Protein AF-A0A9Q1BWZ4-F1 (afdb_monomer)

Mean predicted aligned error: 12.51 Å

Organism: Holothuria leucospilota (NCBI:txid206669)

pLDDT: mean 86.61, std 10.0, range [48.34, 96.94]

Solvent-accessible surface area (backbone atoms only — not comparable to full-atom values): 12458 Å² total; per-residue (Å²): 116,73,90,73,67,84,95,66,81,68,81,57,83,41,65,86,49,69,57,57,67,70,56,60,67,40,49,61,56,50,50,30,53,49,50,22,72,64,24,94,46,56,71,43,28,63,73,58,39,59,67,56,46,52,25,39,46,78,19,66,44,91,70,81,79,61,71,53,75,85,76,87,70,77,87,75,72,73,87,72,84,87,71,78,70,47,75,46,63,51,78,51,53,78,86,54,84,66,60,58,67,62,53,51,57,50,46,38,49,69,78,30,39,92,87,40,87,61,30,88,62,48,31,83,90,23,42,44,78,52,66,37,70,68,79,54,67,68,55,53,53,52,55,51,53,52,48,54,57,48,50,50,53,50,51,54,48,65,73,63,54,73,44,46,83,70,95,55,88,72,85,43,96,51,81,54,41,74,62,64,80,88,78,82,89,83,84,88,88,79,84,84,85,81,130

InterPro domains:
  IPR058912 Helix-turn-helix domain, animal [PF26215] (11-64)

Sequence (195 aa):
MPYMKQNNTSLYVHRESNHPPSIIKNIPKAVNRRLSTISSNDAVFDAAAPPYQEALTKSGYQHQLRYEPPSRNNNNEKRKRKRNITWFNPPYSANVATNVGKKFLNLLEKCFPPGHQLRKILNRNTVKISYSCMPNVHQIITSHNKSILRAEKTADRARNTRSCNCRKDNPCPLEGNCLASGIIYQALVTRQDTL

Structure (mmCIF, N/CA/C/O backbone):
data_AF-A0A9Q1BWZ4-F1
#
_entry.id   AF-A0A9Q1BWZ4-F1
#
loop_
_atom_site.group_PDB
_atom_site.id
_atom_site.type_symbol
_atom_site.label_atom_id
_atom_site.label_alt_id
_atom_site.label_comp_id
_atom_site.label_asym_id
_atom_site.label_entity_id
_atom_site.label_seq_id
_atom_site.pdbx_PDB_ins_code
_atom_site.Cartn_x
_atom_site.Cartn_y
_atom_site.Cartn_z
_atom_site.occupancy
_atom_site.B_iso_or_equiv
_atom_site.auth_seq_id
_atom_site.auth_comp_id
_atom_site.auth_asym_id
_atom_site.auth_atom_id
_atom_site.pdbx_PDB_model_num
ATOM 1 N N . MET A 1 1 ? -6.413 3.546 -26.277 1.00 66.38 1 MET A N 1
ATOM 2 C CA . MET A 1 1 ? -5.580 2.526 -25.606 1.00 66.38 1 MET A CA 1
ATOM 3 C C . MET A 1 1 ? -4.861 3.161 -24.426 1.00 66.38 1 MET A C 1
ATOM 5 O O . MET A 1 1 ? -4.374 4.278 -24.583 1.00 66.38 1 MET A O 1
ATOM 9 N N . PRO A 1 2 ? -4.790 2.490 -23.267 1.00 76.25 2 PRO A N 1
ATOM 10 C CA . PRO A 1 2 ? -3.901 2.861 -22.169 1.00 76.25 2 PRO A CA 1
ATOM 11 C C . PRO A 1 2 ? -2.465 3.072 -22.663 1.00 76.25 2 PRO A C 1
ATOM 13 O O . PRO A 1 2 ? -1.912 2.211 -23.343 1.00 76.25 2 PRO A O 1
ATOM 16 N N . TYR A 1 3 ? -1.860 4.217 -22.349 1.00 82.31 3 TYR A N 1
ATOM 17 C CA . TYR A 1 3 ? -0.502 4.527 -22.798 1.00 82.31 3 TYR A CA 1
ATOM 18 C C . TYR A 1 3 ? 0.551 3.742 -21.998 1.00 82.31 3 TYR A C 1
ATOM 20 O O . TYR A 1 3 ? 0.580 3.806 -20.766 1.00 82.31 3 TYR A O 1
ATOM 28 N N . MET A 1 4 ? 1.460 3.057 -22.697 1.00 81.25 4 MET A N 1
ATOM 29 C CA . MET A 1 4 ? 2.658 2.432 -22.129 1.00 81.25 4 MET A CA 1
ATO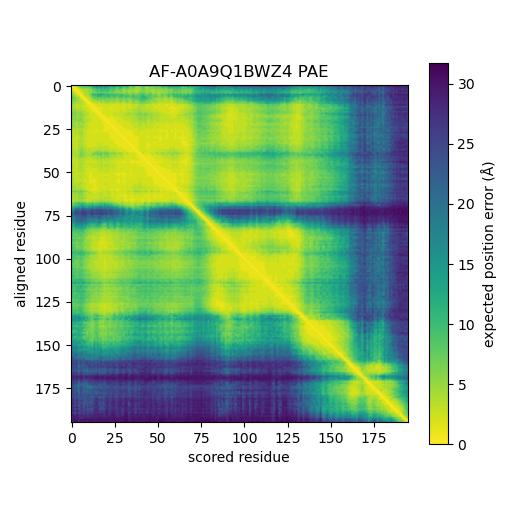M 30 C C . MET A 1 4 ? 3.907 3.024 -22.781 1.00 81.25 4 MET A C 1
ATOM 32 O O . MET A 1 4 ? 3.984 3.145 -24.000 1.00 81.25 4 MET A O 1
ATOM 36 N N . LYS A 1 5 ? 4.905 3.386 -21.964 1.00 83.88 5 LYS A N 1
ATOM 37 C CA . LYS A 1 5 ? 6.209 3.822 -22.478 1.00 83.88 5 LYS A CA 1
ATOM 38 C C . LYS A 1 5 ? 6.880 2.668 -23.225 1.00 83.88 5 LYS A C 1
ATOM 40 O O . LYS A 1 5 ? 6.886 1.541 -22.729 1.00 83.88 5 LYS A O 1
ATOM 45 N N . GLN A 1 6 ? 7.483 2.979 -24.369 1.00 80.00 6 GLN A N 1
ATOM 46 C CA . GLN A 1 6 ? 8.283 2.026 -25.137 1.00 80.00 6 GLN A CA 1
ATOM 47 C C . GLN A 1 6 ? 9.412 1.451 -24.257 1.00 80.00 6 GLN A C 1
ATOM 49 O O . GLN A 1 6 ? 9.974 2.165 -23.423 1.00 80.00 6 GLN A O 1
ATOM 54 N N . ASN A 1 7 ? 9.696 0.154 -24.407 1.00 82.50 7 ASN A N 1
ATOM 55 C CA . ASN A 1 7 ? 10.683 -0.628 -23.639 1.00 82.50 7 ASN A CA 1
ATOM 56 C C . ASN A 1 7 ? 10.433 -0.762 -22.124 1.00 82.50 7 ASN A C 1
ATOM 58 O O . ASN A 1 7 ? 11.316 -1.212 -21.394 1.00 82.50 7 ASN A O 1
ATOM 62 N N . ASN A 1 8 ? 9.247 -0.406 -21.620 1.00 82.62 8 ASN A N 1
ATOM 63 C CA . ASN A 1 8 ? 8.946 -0.569 -20.200 1.00 82.62 8 ASN A CA 1
ATOM 64 C C . ASN A 1 8 ? 8.300 -1.932 -19.902 1.00 82.62 8 ASN A C 1
ATOM 66 O O . ASN A 1 8 ? 7.200 -2.218 -20.373 1.00 82.62 8 ASN A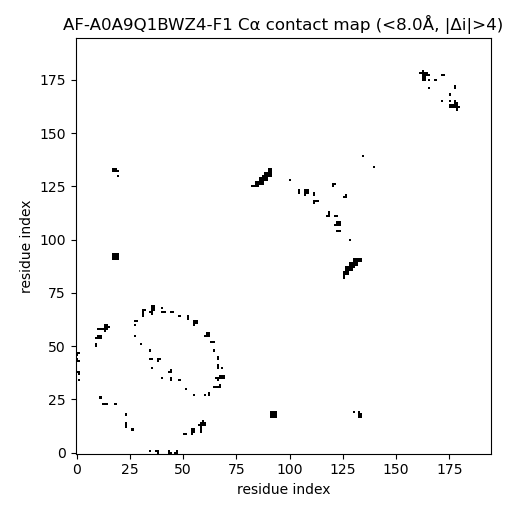 O 1
ATOM 70 N N . THR A 1 9 ? 8.948 -2.741 -19.060 1.00 83.31 9 THR A N 1
ATOM 71 C CA . THR A 1 9 ? 8.394 -4.017 -18.578 1.00 83.31 9 THR A CA 1
ATOM 72 C C . THR A 1 9 ? 7.642 -3.790 -17.269 1.00 83.31 9 THR A C 1
ATOM 74 O O . THR A 1 9 ? 8.213 -3.311 -16.290 1.00 83.31 9 THR A O 1
ATOM 77 N N . SER A 1 10 ? 6.351 -4.130 -17.235 1.00 85.19 10 SER A N 1
ATOM 78 C CA . SER A 1 10 ? 5.549 -4.017 -16.011 1.00 85.19 10 SER A CA 1
ATOM 79 C C . SER A 1 10 ? 5.990 -5.060 -14.981 1.00 85.19 10 SER A C 1
ATOM 81 O O . SER A 1 10 ? 6.055 -6.247 -15.285 1.00 85.19 10 SER A O 1
ATOM 83 N N . LEU A 1 11 ? 6.263 -4.617 -13.752 1.00 87.88 11 LEU A N 1
ATOM 84 C CA . LEU A 1 11 ? 6.657 -5.464 -12.625 1.00 87.88 11 LEU A CA 1
ATOM 85 C C . LEU A 1 11 ? 5.711 -5.224 -11.449 1.00 87.88 11 LEU A C 1
ATOM 87 O O . LEU A 1 11 ? 5.470 -4.078 -11.061 1.00 87.88 11 LEU A O 1
ATOM 91 N N . TYR A 1 12 ? 5.205 -6.307 -10.864 1.00 91.94 12 TYR A N 1
ATOM 92 C CA . TYR A 1 12 ? 4.400 -6.268 -9.647 1.00 91.94 12 TYR A CA 1
ATOM 93 C C . TYR A 1 12 ? 5.122 -6.964 -8.497 1.00 91.94 12 TYR A C 1
ATOM 95 O O . TYR A 1 12 ? 5.960 -7.844 -8.697 1.00 91.94 12 TYR A O 1
ATOM 103 N N . VAL A 1 13 ? 4.778 -6.566 -7.271 1.00 90.56 13 VAL A N 1
ATOM 104 C CA . VAL A 1 13 ? 5.256 -7.237 -6.057 1.00 90.56 13 VAL A CA 1
ATOM 105 C C . VAL A 1 13 ? 4.834 -8.704 -6.121 1.00 90.56 13 VAL A C 1
ATOM 107 O O . VAL A 1 13 ? 3.660 -8.985 -6.336 1.00 90.56 13 VAL A O 1
ATOM 110 N N . HIS A 1 14 ? 5.779 -9.631 -5.955 1.00 92.75 14 HIS A N 1
ATOM 111 C CA . HIS A 1 14 ? 5.486 -11.064 -5.996 1.00 92.75 14 HIS A CA 1
ATOM 112 C C . HIS A 1 14 ? 4.578 -11.465 -4.826 1.00 92.75 14 HIS A C 1
ATOM 114 O O . HIS A 1 14 ? 4.730 -10.932 -3.721 1.00 92.75 14 HIS A O 1
ATOM 120 N N . ARG A 1 15 ? 3.681 -12.436 -5.030 1.00 92.62 15 ARG A N 1
ATOM 121 C CA . ARG A 1 15 ? 2.744 -12.919 -3.998 1.00 92.62 15 ARG A CA 1
ATOM 122 C C . ARG A 1 15 ? 3.432 -13.407 -2.718 1.00 92.62 15 ARG A C 1
ATOM 124 O O . ARG A 1 15 ? 2.848 -13.308 -1.645 1.00 92.62 15 ARG A O 1
ATOM 131 N N . GLU A 1 16 ? 4.649 -13.918 -2.835 1.00 90.44 16 GLU A N 1
ATOM 132 C CA . GLU A 1 16 ? 5.450 -14.447 -1.718 1.00 90.44 16 GLU A CA 1
ATOM 133 C C . GLU A 1 16 ? 6.387 -13.402 -1.094 1.00 90.44 16 GLU A C 1
ATOM 135 O O . GLU A 1 16 ? 7.170 -13.706 -0.200 1.00 90.44 16 GLU A O 1
ATOM 140 N N . SER A 1 17 ? 6.324 -12.150 -1.555 1.00 89.00 17 SER A N 1
ATOM 141 C CA . SER A 1 17 ? 7.137 -11.077 -0.986 1.00 89.00 17 SER A CA 1
ATOM 142 C C . SER A 1 17 ? 6.752 -10.804 0.467 1.00 89.00 17 SER A C 1
ATOM 144 O O . SER A 1 17 ? 5.597 -10.957 0.864 1.00 89.00 17 SER A O 1
ATOM 146 N N . ASN A 1 18 ? 7.696 -10.259 1.234 1.00 89.00 18 ASN A N 1
ATOM 147 C CA . ASN A 1 18 ? 7.470 -9.813 2.607 1.00 89.00 18 ASN A CA 1
ATOM 148 C C . ASN A 1 18 ? 6.625 -8.519 2.665 1.00 89.00 18 ASN A C 1
ATOM 150 O O . ASN A 1 18 ? 7.130 -7.437 2.958 1.00 89.00 18 ASN A O 1
ATOM 154 N N . HIS A 1 19 ? 5.345 -8.615 2.305 1.00 89.62 19 HIS A N 1
ATOM 155 C CA . HIS A 1 19 ? 4.391 -7.508 2.268 1.00 89.62 19 HIS A CA 1
ATOM 156 C C . HIS A 1 19 ? 3.098 -7.865 3.009 1.00 89.62 19 HIS A C 1
ATOM 158 O O . HIS A 1 19 ? 2.721 -9.037 3.070 1.00 89.62 19 HIS A O 1
ATOM 164 N N . PRO A 1 20 ? 2.361 -6.868 3.535 1.00 90.19 20 PRO A N 1
ATOM 165 C CA . PRO A 1 20 ? 1.099 -7.117 4.214 1.00 90.19 20 PRO A CA 1
ATOM 166 C C . PRO A 1 20 ? 0.109 -7.885 3.321 1.00 90.19 20 PRO A C 1
ATOM 168 O O . PRO A 1 20 ? -0.075 -7.512 2.155 1.00 90.19 20 PRO A O 1
ATOM 171 N N . PRO A 1 21 ? -0.629 -8.882 3.853 1.00 89.88 21 PRO A N 1
ATOM 172 C CA . PRO A 1 21 ? -1.570 -9.674 3.060 1.00 89.88 21 PRO A CA 1
ATOM 173 C C . PRO A 1 21 ? -2.659 -8.839 2.380 1.00 89.88 21 PRO A C 1
ATOM 175 O O . PRO A 1 21 ? -3.159 -9.216 1.322 1.00 89.88 21 PRO A O 1
ATOM 178 N N . SER A 1 22 ? -3.037 -7.701 2.971 1.00 90.06 22 SER A N 1
ATOM 179 C CA . SER A 1 22 ? -3.991 -6.762 2.375 1.00 90.06 22 SER A CA 1
ATOM 180 C C . SER A 1 22 ? -3.474 -6.167 1.065 1.00 90.06 22 SER A C 1
ATOM 182 O O . SER A 1 22 ? -4.244 -6.044 0.119 1.00 90.06 22 SER A O 1
ATOM 184 N N . ILE A 1 23 ? -2.182 -5.841 0.982 1.00 91.06 23 ILE A N 1
ATOM 185 C CA . ILE A 1 23 ? -1.550 -5.319 -0.232 1.00 91.06 23 ILE A CA 1
ATOM 186 C C . ILE A 1 23 ? -1.473 -6.422 -1.282 1.00 91.06 23 ILE A C 1
ATOM 188 O O . ILE A 1 23 ? -1.991 -6.244 -2.382 1.00 91.06 23 ILE A O 1
ATOM 192 N N . ILE A 1 24 ? -0.933 -7.590 -0.913 1.00 93.31 24 ILE A N 1
ATOM 193 C CA . ILE A 1 24 ? -0.778 -8.734 -1.823 1.00 93.31 24 ILE A CA 1
ATOM 194 C C . ILE A 1 24 ? -2.122 -9.119 -2.455 1.00 93.31 24 ILE A C 1
ATOM 196 O O . ILE A 1 24 ? -2.207 -9.278 -3.668 1.00 93.31 24 ILE A O 1
ATOM 200 N N . LYS A 1 25 ? -3.196 -9.204 -1.660 1.00 94.06 25 LYS A N 1
ATOM 201 C CA . LYS A 1 25 ? -4.543 -9.544 -2.155 1.00 94.06 25 LYS A CA 1
ATOM 202 C C . LYS A 1 25 ? -5.162 -8.463 -3.042 1.00 94.06 25 LYS A C 1
ATOM 204 O O . LYS A 1 25 ? -5.996 -8.779 -3.890 1.00 94.06 25 LYS A O 1
ATOM 209 N N . ASN A 1 26 ? -4.808 -7.198 -2.825 1.00 94.81 26 ASN A N 1
ATOM 210 C CA . ASN A 1 26 ? -5.413 -6.072 -3.531 1.00 94.81 26 ASN A CA 1
ATOM 211 C C . ASN A 1 26 ? -4.700 -5.715 -4.833 1.00 94.81 26 ASN A C 1
ATOM 213 O O . ASN A 1 26 ? -5.342 -5.103 -5.681 1.00 94.81 26 ASN A O 1
ATOM 217 N N . ILE A 1 27 ? -3.430 -6.091 -5.018 1.00 95.38 27 ILE A N 1
ATOM 218 C CA . ILE A 1 27 ? -2.665 -5.765 -6.232 1.00 95.38 27 ILE A CA 1
ATOM 219 C C . ILE A 1 27 ? -3.414 -6.177 -7.511 1.00 95.38 27 ILE A C 1
ATOM 221 O O . ILE A 1 27 ? -3.684 -5.287 -8.319 1.00 95.38 27 ILE A O 1
ATOM 225 N N . PRO A 1 28 ? -3.852 -7.440 -7.695 1.00 96.69 28 PRO A N 1
ATOM 226 C CA . PRO A 1 28 ? -4.498 -7.830 -8.947 1.00 96.69 28 PRO A CA 1
ATOM 227 C C . PRO A 1 28 ? -5.821 -7.094 -9.186 1.00 96.69 28 PRO A C 1
ATOM 229 O O . PRO A 1 28 ? -6.071 -6.596 -10.279 1.00 96.69 28 PRO A O 1
ATOM 232 N N . LYS A 1 29 ? -6.623 -6.923 -8.127 1.00 95.75 29 LYS A N 1
ATOM 233 C CA . LYS A 1 29 ? -7.899 -6.190 -8.181 1.00 95.75 29 LYS A CA 1
ATOM 234 C C . LYS A 1 29 ? -7.699 -4.718 -8.531 1.00 95.75 29 LYS A C 1
ATOM 236 O O . LYS A 1 29 ? -8.465 -4.140 -9.295 1.00 95.75 29 LYS A O 1
ATOM 241 N N . ALA A 1 30 ? -6.672 -4.094 -7.957 1.00 94.94 30 ALA A N 1
ATOM 242 C CA . ALA A 1 30 ? -6.338 -2.704 -8.223 1.00 94.94 30 ALA A CA 1
ATOM 243 C C . ALA A 1 30 ? -5.873 -2.514 -9.670 1.00 94.94 30 ALA A C 1
ATOM 245 O O . ALA A 1 30 ? -6.253 -1.523 -10.290 1.00 94.94 30 ALA A O 1
ATOM 246 N N . VAL A 1 31 ? -5.102 -3.464 -10.210 1.00 94.88 31 VAL A N 1
ATOM 247 C CA . VAL A 1 31 ? -4.703 -3.476 -11.623 1.00 94.88 31 VAL A CA 1
ATOM 248 C C . VAL A 1 31 ? -5.925 -3.619 -12.524 1.00 94.88 31 VAL A C 1
ATOM 250 O O . VAL A 1 31 ? -6.082 -2.789 -13.415 1.00 94.88 31 VAL A O 1
ATOM 253 N N . ASN A 1 32 ? -6.818 -4.577 -12.250 1.00 95.75 32 ASN A N 1
ATOM 254 C CA . ASN A 1 32 ? -8.039 -4.782 -13.033 1.00 95.75 32 ASN A CA 1
ATOM 255 C C . ASN A 1 32 ? -8.926 -3.535 -13.072 1.00 95.75 32 ASN A C 1
ATOM 257 O O . ASN A 1 32 ? -9.269 -3.032 -14.142 1.00 95.75 32 ASN A O 1
ATOM 261 N N . ARG A 1 33 ? -9.223 -2.979 -11.891 1.00 94.12 33 ARG A N 1
ATOM 262 C CA . ARG A 1 33 ? -10.026 -1.761 -11.761 1.00 94.12 33 ARG A CA 1
ATOM 263 C C . ARG A 1 33 ? -9.370 -0.586 -12.470 1.00 94.12 33 ARG A C 1
ATOM 265 O O . ARG A 1 33 ? -10.053 0.164 -13.160 1.00 94.12 33 ARG A O 1
ATOM 272 N N . ARG A 1 34 ? -8.053 -0.412 -12.312 1.00 93.81 34 ARG A N 1
ATOM 273 C CA . ARG A 1 34 ? -7.312 0.657 -12.992 1.00 93.81 34 ARG A CA 1
ATOM 274 C C . ARG A 1 34 ? -7.434 0.505 -14.501 1.00 93.81 34 ARG A C 1
ATOM 276 O O . ARG A 1 34 ? -7.794 1.479 -15.144 1.00 93.81 34 ARG A O 1
ATOM 283 N N . LEU A 1 35 ? -7.149 -0.685 -15.032 1.00 93.56 35 LEU A N 1
ATOM 284 C CA . LEU A 1 35 ? -7.172 -0.962 -16.467 1.00 93.56 35 LEU A CA 1
ATOM 285 C C . LEU A 1 35 ? -8.574 -0.771 -17.055 1.00 93.56 35 LEU A C 1
ATOM 287 O O . LEU A 1 35 ? -8.707 -0.150 -18.103 1.00 93.56 35 LEU A O 1
ATOM 291 N N . SER A 1 36 ? -9.611 -1.205 -16.341 1.00 93.81 36 SER A N 1
ATOM 292 C CA . SER A 1 36 ? -11.006 -0.974 -16.730 1.00 93.81 36 SER A CA 1
ATOM 293 C C . SER A 1 36 ? -11.366 0.513 -16.720 1.00 93.81 36 SER A C 1
ATOM 295 O O . SER A 1 36 ? -11.969 1.001 -17.663 1.00 93.81 36 SER A O 1
ATOM 297 N N . THR A 1 37 ? -10.921 1.266 -15.706 1.00 91.44 37 THR A N 1
ATOM 298 C CA . THR A 1 37 ? -11.213 2.710 -15.578 1.00 91.44 37 THR A CA 1
ATOM 299 C C . THR A 1 37 ? -10.609 3.538 -16.715 1.00 91.44 37 THR A C 1
ATOM 301 O O . THR A 1 37 ? -11.200 4.522 -17.145 1.00 91.44 37 THR A O 1
ATOM 304 N N . ILE A 1 38 ? -9.415 3.168 -17.184 1.00 91.44 38 ILE A N 1
ATOM 305 C CA . ILE A 1 38 ? -8.705 3.889 -18.254 1.00 91.44 38 ILE A CA 1
ATOM 306 C C . ILE A 1 38 ? -9.046 3.373 -19.659 1.00 91.44 38 ILE A C 1
ATOM 308 O O . ILE A 1 38 ? -8.604 3.962 -20.645 1.00 91.44 38 ILE A O 1
ATOM 312 N N . SER A 1 39 ? -9.788 2.269 -19.756 1.00 92.00 39 SER A N 1
ATOM 313 C CA . SER A 1 39 ? -10.230 1.698 -21.027 1.00 92.00 39 SER A CA 1
ATOM 314 C C . SER A 1 39 ? -11.640 2.179 -21.336 1.00 92.00 39 SER A C 1
ATOM 316 O O . SER A 1 39 ? -12.551 2.035 -20.524 1.00 92.00 39 SER A O 1
ATOM 318 N N . SER A 1 40 ? -11.833 2.752 -22.522 1.00 88.38 40 SER A N 1
ATOM 319 C CA . SER A 1 40 ? -13.133 3.304 -22.916 1.00 88.38 40 SER A CA 1
ATOM 320 C C . SER A 1 40 ? -14.203 2.230 -23.140 1.00 88.38 40 SER A C 1
ATOM 322 O O . SER A 1 40 ? -15.384 2.514 -22.980 1.00 88.38 40 SER A O 1
ATOM 324 N N . ASN A 1 41 ? -13.797 1.019 -23.526 1.00 92.75 41 ASN A N 1
ATOM 325 C CA . ASN A 1 41 ? -14.658 -0.137 -23.771 1.00 92.75 41 ASN A CA 1
ATOM 326 C C . ASN A 1 41 ? -13.874 -1.445 -23.543 1.00 92.75 41 ASN A C 1
ATOM 328 O O . ASN A 1 41 ? -12.679 -1.415 -23.224 1.00 92.75 41 ASN A O 1
ATOM 332 N N . ASP A 1 42 ? -14.560 -2.572 -23.715 1.00 94.25 42 ASP A N 1
ATOM 333 C CA . ASP A 1 42 ? -14.023 -3.930 -23.612 1.00 94.25 42 ASP A CA 1
ATOM 334 C C . ASP A 1 42 ? -12.924 -4.217 -24.647 1.00 94.25 42 ASP A C 1
ATOM 336 O O . ASP A 1 42 ? -11.846 -4.659 -24.273 1.00 94.25 42 ASP A O 1
ATOM 340 N N . ALA A 1 43 ? -13.114 -3.854 -25.916 1.00 94.81 43 ALA A N 1
ATOM 341 C CA . ALA A 1 43 ? -12.126 -4.093 -26.970 1.00 94.81 43 ALA A CA 1
ATOM 342 C C . ALA A 1 43 ? -10.776 -3.403 -26.686 1.00 94.81 43 ALA A C 1
ATOM 344 O O . ALA A 1 43 ? -9.703 -3.974 -26.890 1.00 94.81 43 ALA A O 1
ATOM 345 N N . VAL A 1 44 ? -10.814 -2.166 -26.177 1.00 94.19 44 VAL A N 1
ATOM 346 C CA . VAL A 1 44 ? -9.618 -1.416 -25.759 1.00 94.19 44 VAL A CA 1
ATOM 347 C C . VAL A 1 44 ? -8.973 -2.043 -24.522 1.00 94.19 44 VAL A C 1
ATOM 349 O O . VAL A 1 44 ? -7.748 -2.010 -24.395 1.00 94.19 44 VAL A O 1
ATOM 352 N N . PHE A 1 45 ? -9.776 -2.603 -23.616 1.00 95.31 45 PHE A N 1
ATOM 353 C CA . PHE A 1 45 ? -9.277 -3.330 -22.454 1.00 95.31 45 PHE A CA 1
ATOM 354 C C . PHE A 1 45 ? -8.568 -4.617 -22.876 1.00 95.31 45 PHE A C 1
ATOM 356 O O . PHE A 1 45 ? -7.424 -4.827 -22.480 1.00 95.31 45 PHE A O 1
ATOM 363 N N . ASP A 1 46 ? -9.203 -5.433 -23.714 1.00 95.19 46 ASP A N 1
ATOM 364 C CA . ASP A 1 46 ? -8.689 -6.731 -24.155 1.00 95.19 46 ASP A CA 1
ATOM 365 C C . ASP A 1 46 ? -7.401 -6.587 -24.965 1.00 95.19 46 ASP A C 1
ATOM 367 O O . ASP A 1 46 ? -6.474 -7.376 -24.801 1.00 95.19 46 ASP A O 1
ATOM 371 N N . ALA A 1 47 ? -7.279 -5.527 -25.767 1.00 94.06 47 ALA A N 1
ATOM 372 C CA . ALA A 1 47 ? -6.035 -5.215 -26.465 1.00 94.06 47 ALA A CA 1
ATOM 373 C C . ALA A 1 47 ? -4.896 -4.794 -25.514 1.00 94.06 47 ALA A C 1
ATOM 375 O O . ALA A 1 47 ? -3.723 -5.033 -25.800 1.00 94.06 47 ALA A O 1
ATOM 376 N N . ALA A 1 48 ? -5.219 -4.161 -24.383 1.00 92.62 48 ALA A N 1
ATOM 377 C CA . ALA A 1 48 ? -4.237 -3.661 -23.421 1.00 92.62 48 ALA A CA 1
ATOM 378 C C . ALA A 1 48 ? -3.930 -4.640 -22.276 1.00 92.62 48 ALA A C 1
ATOM 380 O O . ALA A 1 48 ? -2.906 -4.497 -21.610 1.00 92.62 48 ALA A O 1
ATOM 381 N N . ALA A 1 49 ? -4.798 -5.619 -22.020 1.00 93.94 49 ALA A N 1
ATOM 382 C CA . ALA A 1 49 ? -4.694 -6.573 -20.919 1.00 93.94 49 ALA A CA 1
ATOM 383 C C . ALA A 1 49 ? -3.480 -7.523 -20.969 1.00 93.94 49 ALA A C 1
ATOM 385 O O . ALA A 1 49 ? -2.897 -7.739 -19.899 1.00 93.94 49 ALA A O 1
ATOM 386 N N . PRO A 1 50 ? -3.044 -8.066 -22.128 1.00 94.44 50 PRO A N 1
ATOM 387 C CA . PRO A 1 50 ? -1.997 -9.085 -22.196 1.00 94.44 50 PRO A CA 1
ATOM 388 C C . PRO A 1 50 ? -0.706 -8.755 -21.427 1.00 94.44 50 PRO A C 1
ATOM 390 O O . PRO A 1 50 ? -0.318 -9.566 -20.582 1.00 94.44 50 PRO A O 1
ATOM 393 N N . PRO A 1 51 ? -0.067 -7.574 -21.591 1.00 93.88 51 PRO A N 1
ATOM 394 C CA . PRO A 1 51 ? 1.161 -7.258 -20.855 1.00 93.88 51 PRO A CA 1
ATOM 395 C C . PRO A 1 51 ? 0.957 -7.177 -19.333 1.00 93.88 51 PRO A C 1
ATOM 397 O O . PRO A 1 51 ? 1.859 -7.507 -18.561 1.00 93.88 51 PRO A O 1
ATOM 400 N N . TYR A 1 52 ? -0.220 -6.748 -18.868 1.00 94.19 52 TYR A N 1
ATOM 401 C CA . TYR A 1 52 ? -0.527 -6.693 -17.436 1.00 94.19 52 TYR A CA 1
ATOM 402 C C . TYR A 1 52 ? -0.845 -8.075 -16.867 1.00 94.19 52 TYR A C 1
ATOM 404 O O . TYR A 1 52 ? -0.437 -8.378 -15.744 1.00 94.19 52 TYR A O 1
ATOM 412 N N . GLN A 1 53 ? -1.546 -8.908 -17.637 1.00 96.00 53 GLN A N 1
ATOM 413 C CA . GLN A 1 53 ? -1.846 -10.285 -17.269 1.00 96.00 53 GLN A CA 1
ATOM 414 C C . GLN A 1 53 ? -0.554 -11.095 -17.139 1.00 96.00 53 GLN A C 1
ATOM 416 O O . GLN A 1 53 ? -0.351 -11.751 -16.121 1.00 96.00 53 GLN A O 1
ATOM 421 N N . GLU A 1 54 ? 0.350 -10.981 -18.115 1.00 95.19 54 GLU A N 1
ATOM 422 C CA . GLU A 1 54 ? 1.659 -11.635 -18.088 1.00 95.19 54 GLU A CA 1
ATOM 423 C C . GLU A 1 54 ? 2.471 -11.209 -16.858 1.00 95.19 54 GLU A C 1
ATOM 425 O O . GLU A 1 54 ? 3.011 -12.053 -16.143 1.00 95.19 54 GLU A O 1
ATOM 430 N N . ALA A 1 55 ? 2.513 -9.907 -16.556 1.00 94.62 55 ALA A N 1
ATOM 431 C CA . ALA A 1 55 ? 3.203 -9.394 -15.378 1.00 94.62 55 ALA A CA 1
ATOM 432 C C . ALA A 1 55 ? 2.600 -9.922 -14.062 1.00 94.62 55 ALA A C 1
ATOM 434 O O . ALA A 1 55 ? 3.342 -10.264 -13.143 1.00 94.62 55 ALA A O 1
ATOM 435 N N . LEU A 1 56 ? 1.270 -10.028 -13.954 1.00 96.06 56 LEU A N 1
ATOM 436 C CA . LEU A 1 56 ? 0.611 -10.609 -12.778 1.00 96.06 56 LEU A CA 1
ATOM 437 C C . LEU A 1 56 ? 0.919 -12.104 -12.627 1.00 96.06 56 LEU A C 1
ATOM 439 O O . LEU A 1 56 ? 1.205 -12.552 -11.514 1.00 96.06 56 LEU A O 1
ATOM 443 N N . THR A 1 57 ? 0.903 -12.854 -13.730 1.00 96.00 57 THR A N 1
ATOM 444 C CA . THR A 1 57 ? 1.239 -14.282 -13.748 1.00 96.00 57 THR A CA 1
ATOM 445 C C . THR A 1 57 ? 2.696 -14.508 -13.348 1.00 96.00 57 THR A C 1
ATOM 447 O O . THR A 1 57 ? 2.958 -15.327 -12.469 1.00 96.00 57 THR A O 1
ATOM 450 N N . LYS A 1 58 ? 3.638 -13.721 -13.892 1.00 95.44 58 LYS A N 1
ATOM 451 C CA . LYS A 1 58 ? 5.057 -13.733 -13.483 1.00 95.44 58 LYS A CA 1
ATOM 452 C C . LYS A 1 58 ? 5.244 -13.406 -11.999 1.00 95.44 58 LYS A C 1
ATOM 454 O O . LYS A 1 58 ? 6.154 -13.926 -11.366 1.00 95.44 58 LYS A O 1
ATOM 459 N N . SER A 1 59 ? 4.375 -12.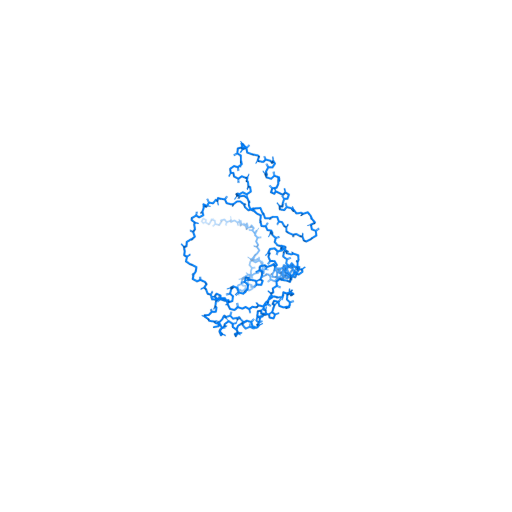572 -11.429 1.00 94.75 59 SER A N 1
ATOM 460 C CA . SER A 1 59 ? 4.372 -12.237 -9.999 1.00 94.75 59 SER A CA 1
ATOM 461 C C . SER A 1 59 ? 3.631 -13.259 -9.108 1.00 94.75 59 SER A C 1
ATOM 463 O O . SER A 1 59 ? 3.454 -13.001 -7.914 1.00 94.75 59 SER A O 1
ATOM 465 N N . GLY A 1 60 ? 3.189 -14.402 -9.648 1.00 95.75 60 GLY A N 1
ATOM 466 C CA . GLY A 1 60 ? 2.570 -15.494 -8.883 1.00 95.75 60 GLY A CA 1
ATOM 467 C C . GLY A 1 60 ? 1.079 -15.303 -8.570 1.00 95.75 60 GLY A C 1
ATOM 468 O O . GLY A 1 60 ? 0.537 -15.946 -7.661 1.00 95.75 60 GLY A O 1
ATOM 469 N N . TYR A 1 61 ? 0.391 -14.406 -9.283 1.00 96.88 61 TYR A N 1
ATOM 470 C CA . TYR A 1 61 ? -1.043 -14.172 -9.111 1.00 96.88 61 TYR A CA 1
ATOM 471 C C . TYR A 1 61 ? -1.886 -14.987 -10.096 1.00 96.88 61 TYR A C 1
ATOM 473 O O . TYR A 1 61 ? -1.618 -15.017 -11.289 1.00 96.88 61 TYR A O 1
ATOM 481 N N . GLN A 1 62 ? -2.975 -15.577 -9.596 1.00 94.75 62 GLN A N 1
ATOM 482 C CA . GLN A 1 62 ? -3.942 -16.366 -10.379 1.00 94.75 62 GLN A CA 1
ATOM 483 C C . GLN A 1 62 ? -5.192 -15.554 -10.769 1.00 94.75 62 GLN A C 1
ATOM 485 O O . GLN A 1 62 ? -6.282 -16.093 -10.926 1.00 94.75 62 GLN A O 1
ATOM 490 N N . HIS A 1 63 ? -5.072 -14.228 -10.847 1.00 94.69 63 HIS A N 1
ATOM 491 C CA . HIS A 1 63 ? -6.201 -13.359 -11.168 1.00 94.69 63 HIS A CA 1
ATOM 492 C C . HIS A 1 63 ? -6.306 -13.161 -12.679 1.00 94.69 63 HIS A C 1
ATOM 494 O O . HIS A 1 63 ? -5.329 -12.755 -13.305 1.00 94.69 63 HIS A O 1
ATOM 500 N N . GLN A 1 64 ? -7.489 -13.407 -13.235 1.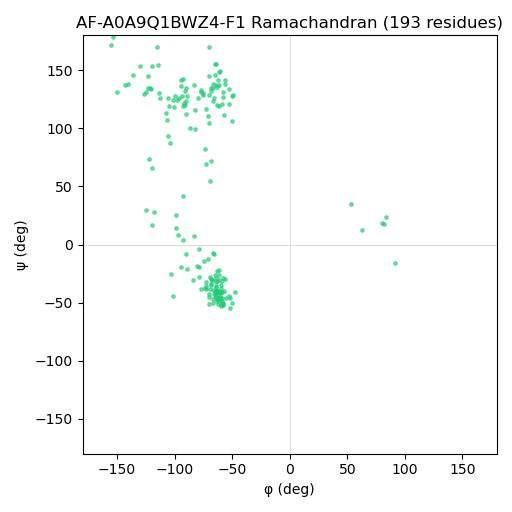00 96.44 64 GLN A N 1
ATOM 501 C CA . GLN A 1 64 ? -7.797 -13.112 -14.629 1.00 96.44 64 GLN A CA 1
ATOM 502 C C . GLN A 1 64 ? -8.361 -11.694 -14.742 1.00 96.44 64 GLN A C 1
ATOM 504 O O . GLN A 1 64 ? -9.362 -11.379 -14.093 1.00 96.44 64 GLN A O 1
ATOM 509 N N . LEU A 1 65 ? -7.723 -10.862 -15.563 1.00 96.31 65 LEU A N 1
ATOM 510 C CA . LEU A 1 65 ? -8.194 -9.518 -15.881 1.00 96.31 65 LEU A CA 1
ATOM 511 C C . LEU A 1 65 ? -9.483 -9.588 -16.711 1.00 96.31 65 LEU A C 1
ATOM 513 O O . LEU A 1 65 ? -9.585 -10.384 -17.643 1.00 96.31 65 LEU A O 1
ATOM 517 N N . ARG A 1 66 ? -10.475 -8.772 -16.349 1.00 95.94 66 ARG A N 1
ATOM 518 C CA . ARG A 1 66 ? -11.777 -8.666 -17.019 1.00 95.94 66 ARG A CA 1
ATOM 519 C C . ARG A 1 66 ? -12.246 -7.219 -17.009 1.00 95.94 66 ARG A C 1
ATOM 521 O O . ARG A 1 66 ? -12.140 -6.558 -15.973 1.00 95.94 66 ARG A O 1
ATOM 528 N N . TYR A 1 67 ? -12.790 -6.755 -18.131 1.00 95.06 67 TYR A N 1
ATOM 529 C CA . TYR A 1 67 ? -13.340 -5.410 -18.222 1.00 95.06 67 TYR A CA 1
ATOM 530 C C . TYR A 1 67 ? -14.531 -5.254 -17.269 1.00 95.06 67 TYR A C 1
ATOM 532 O O . TYR A 1 67 ? -15.528 -5.970 -17.364 1.00 95.06 67 TYR A O 1
ATOM 540 N N . GLU A 1 68 ? -14.414 -4.315 -16.336 1.00 92.06 68 GLU A N 1
ATOM 541 C CA . GLU A 1 68 ? -15.494 -3.917 -15.438 1.00 92.06 68 GLU A CA 1
ATOM 542 C C . GLU A 1 68 ? -16.013 -2.544 -15.887 1.00 92.06 68 GLU A C 1
ATOM 544 O O . GLU A 1 68 ? -15.314 -1.542 -15.690 1.00 92.06 68 GLU A O 1
ATOM 549 N N . PRO A 1 69 ? -17.215 -2.454 -16.491 1.00 85.00 69 PRO A N 1
ATOM 550 C CA . PRO A 1 69 ? -17.761 -1.165 -16.879 1.00 85.00 69 PRO A CA 1
ATOM 551 C C . PRO A 1 69 ? -17.950 -0.294 -15.630 1.00 85.00 69 PRO A C 1
ATOM 553 O O . PRO A 1 69 ? -18.245 -0.818 -14.548 1.00 85.00 69 PRO A O 1
ATOM 556 N N . PRO A 1 70 ? -17.810 1.038 -15.746 1.00 78.75 70 PRO A N 1
ATOM 557 C CA . PRO A 1 70 ? -18.044 1.930 -14.623 1.00 78.75 70 PRO A CA 1
ATOM 558 C C . PRO A 1 70 ? -19.468 1.711 -14.107 1.00 78.75 70 PRO A C 1
ATOM 560 O O . PRO A 1 70 ? -20.449 2.015 -14.789 1.00 78.75 70 PRO A O 1
ATOM 563 N N . SER A 1 71 ? -19.596 1.156 -12.899 1.00 70.81 71 SER A N 1
ATOM 564 C CA . SER A 1 71 ? -20.905 0.965 -12.288 1.00 70.81 71 SER A CA 1
ATOM 565 C C . SER A 1 71 ? -21.547 2.338 -12.110 1.00 70.81 71 SER A C 1
ATOM 567 O O . SER A 1 71 ? -21.012 3.176 -11.375 1.00 70.81 71 SER A O 1
ATOM 569 N N . ARG A 1 72 ? -22.702 2.567 -12.743 1.00 60.34 72 ARG A N 1
ATOM 570 C CA . ARG A 1 72 ? -23.599 3.684 -12.417 1.00 60.34 72 ARG A CA 1
ATOM 571 C C . ARG A 1 72 ? -24.191 3.430 -11.029 1.00 60.34 72 ARG A C 1
ATOM 573 O O . ARG A 1 72 ? -25.345 3.042 -10.897 1.00 60.34 72 ARG A O 1
ATOM 580 N N . ASN A 1 73 ? -23.384 3.560 -9.981 1.00 59.38 73 ASN A N 1
ATOM 581 C CA . ASN A 1 73 ? -23.894 3.434 -8.626 1.00 59.38 73 ASN A CA 1
ATOM 582 C C . ASN A 1 73 ? -24.743 4.668 -8.330 1.00 59.38 73 ASN A C 1
ATOM 584 O O . ASN A 1 73 ? -24.237 5.783 -8.227 1.00 59.38 73 ASN A O 1
ATOM 588 N N . ASN A 1 74 ? -26.051 4.440 -8.224 1.00 54.44 74 ASN A N 1
ATOM 589 C CA . ASN A 1 74 ? -27.021 5.404 -7.732 1.00 54.44 74 ASN A CA 1
ATOM 590 C C . ASN A 1 74 ? -26.553 5.916 -6.363 1.00 54.44 74 ASN A C 1
ATOM 592 O O . ASN A 1 74 ? -26.362 5.131 -5.432 1.00 54.44 74 ASN A O 1
ATOM 596 N N . ASN A 1 75 ? -26.350 7.230 -6.266 1.00 57.03 75 ASN A N 1
ATOM 597 C CA . ASN A 1 75 ? -25.773 7.952 -5.128 1.00 57.03 75 ASN A CA 1
ATOM 598 C C . ASN A 1 75 ? -26.682 7.972 -3.880 1.00 57.03 75 ASN A C 1
ATOM 600 O O . ASN A 1 75 ? -26.949 9.026 -3.315 1.00 57.03 75 ASN A O 1
ATOM 604 N N . ASN A 1 76 ? -27.109 6.810 -3.390 1.00 62.28 76 ASN A N 1
ATOM 605 C CA . ASN A 1 76 ? -27.706 6.660 -2.062 1.00 62.28 76 ASN A CA 1
ATOM 606 C C . ASN A 1 76 ? -26.632 6.296 -1.025 1.00 62.28 76 ASN A C 1
ATOM 608 O O . ASN A 1 76 ? -26.833 5.444 -0.155 1.00 62.28 76 ASN A O 1
ATOM 612 N N . GLU A 1 77 ? -25.459 6.932 -1.098 1.00 67.25 77 GLU A N 1
ATOM 613 C CA . GLU A 1 77 ? -24.477 6.813 -0.027 1.00 67.25 77 GLU A CA 1
ATOM 614 C C . GLU A 1 77 ? -24.996 7.557 1.207 1.00 67.25 77 GLU A C 1
ATOM 616 O O . GLU A 1 77 ? -24.973 8.786 1.293 1.00 67.25 77 GLU A O 1
ATOM 621 N N . LYS A 1 78 ? -25.473 6.794 2.198 1.00 72.56 78 LYS A N 1
ATOM 622 C CA . LYS A 1 78 ? -25.818 7.329 3.521 1.00 72.56 78 LYS A CA 1
ATOM 623 C C . LYS A 1 78 ? -24.655 8.181 4.033 1.00 72.56 78 LYS A C 1
ATOM 625 O O . LYS A 1 78 ? -23.518 7.707 4.074 1.00 72.56 78 LYS A O 1
ATOM 630 N N . ARG A 1 79 ? -24.943 9.419 4.455 1.00 75.69 79 ARG A N 1
ATOM 631 C CA . ARG A 1 79 ? -23.950 10.363 4.998 1.00 75.69 79 ARG A CA 1
ATOM 632 C C . ARG A 1 79 ? -23.122 9.685 6.095 1.00 75.69 79 ARG A C 1
ATOM 634 O O . ARG A 1 79 ? -23.598 9.463 7.207 1.00 75.69 79 ARG A O 1
ATOM 641 N N . LYS A 1 80 ? -21.865 9.355 5.790 1.00 76.31 80 LYS A N 1
ATOM 642 C CA . LYS A 1 80 ? -20.927 8.790 6.766 1.00 76.31 80 LYS A CA 1
ATOM 643 C C . LYS A 1 80 ? -20.366 9.925 7.616 1.00 76.31 80 LYS A C 1
ATOM 645 O O . LYS A 1 80 ? -19.813 10.892 7.095 1.00 76.31 80 LYS A O 1
ATOM 650 N N . ARG A 1 81 ? -20.472 9.800 8.940 1.00 79.81 81 ARG A N 1
ATOM 651 C CA . ARG A 1 81 ? -19.845 10.740 9.878 1.00 79.81 81 ARG A CA 1
ATOM 652 C C . ARG A 1 81 ? -18.329 10.758 9.658 1.00 79.81 81 ARG A C 1
ATOM 654 O O . ARG A 1 81 ? -17.673 9.729 9.832 1.00 79.81 81 ARG A O 1
ATOM 661 N N . LYS A 1 82 ? -17.775 11.929 9.331 1.00 84.50 82 LYS A N 1
ATOM 662 C CA . LYS A 1 82 ? -16.324 12.143 9.263 1.00 84.50 82 LYS A CA 1
ATOM 663 C C . LYS A 1 82 ? -15.740 12.076 10.678 1.00 84.50 82 LYS A C 1
ATOM 665 O O . LYS A 1 82 ? -16.292 12.656 11.613 1.00 84.50 82 LYS A O 1
ATOM 670 N N . ARG A 1 83 ? -14.658 11.318 10.847 1.00 86.69 83 ARG A N 1
ATOM 671 C CA . ARG A 1 83 ? -13.893 11.217 12.098 1.00 86.69 83 ARG A CA 1
ATOM 672 C C . ARG A 1 83 ? -12.449 11.595 11.801 1.00 86.69 83 ARG A C 1
ATOM 674 O O . ARG A 1 83 ? -11.952 11.243 10.734 1.00 86.69 83 ARG A O 1
ATOM 681 N N . ASN A 1 84 ? -11.785 12.244 12.751 1.00 91.69 84 ASN A N 1
ATOM 682 C CA . ASN A 1 84 ? -10.343 12.449 12.678 1.00 91.69 84 ASN A CA 1
ATOM 683 C C . ASN A 1 84 ? -9.670 11.102 12.945 1.00 91.69 84 ASN A C 1
ATOM 685 O O . ASN A 1 84 ? -9.880 10.509 14.005 1.00 91.69 84 ASN A O 1
ATOM 689 N N . ILE A 1 85 ? -8.950 10.595 11.943 1.00 94.25 85 ILE A N 1
ATOM 690 C CA . ILE A 1 85 ? -8.297 9.292 12.003 1.00 94.25 85 ILE A CA 1
ATOM 691 C C . ILE A 1 85 ? -6.809 9.472 12.278 1.00 94.25 85 ILE A C 1
ATOM 693 O O . ILE A 1 85 ? -6.111 10.117 11.499 1.00 94.25 85 ILE A O 1
ATOM 697 N N . THR A 1 86 ? -6.326 8.836 13.339 1.00 94.56 86 THR A N 1
ATOM 698 C CA . THR A 1 86 ? -4.897 8.677 13.610 1.00 94.56 86 THR A CA 1
ATOM 699 C C . THR A 1 86 ? -4.434 7.343 13.042 1.00 94.56 86 THR A C 1
ATOM 701 O O . THR A 1 86 ? -5.024 6.297 13.326 1.00 94.56 86 THR A O 1
ATOM 704 N N . TRP A 1 87 ? -3.373 7.364 12.243 1.00 94.25 87 TRP A N 1
ATOM 705 C CA . TRP A 1 87 ? -2.793 6.158 11.662 1.00 94.25 87 TRP A CA 1
ATOM 706 C C . TRP A 1 87 ? -1.600 5.685 12.483 1.00 94.25 87 TRP A C 1
ATOM 708 O O . TRP A 1 87 ? -0.641 6.424 12.684 1.00 94.25 87 TRP A O 1
ATOM 718 N N . PHE A 1 88 ? -1.651 4.435 12.927 1.00 93.81 88 PHE A N 1
ATOM 719 C CA . PHE A 1 88 ? -0.486 3.708 13.408 1.00 93.81 88 PHE A CA 1
ATOM 720 C C . PHE A 1 88 ? 0.096 2.922 12.232 1.00 93.81 88 PHE A C 1
ATOM 722 O O . PHE A 1 88 ? -0.607 2.095 11.650 1.00 93.81 88 PHE A O 1
ATOM 729 N N . ASN A 1 89 ? 1.350 3.198 11.866 1.00 92.75 89 ASN A N 1
ATOM 730 C CA . ASN A 1 89 ? 1.997 2.607 10.693 1.00 92.75 89 ASN A CA 1
ATOM 731 C C . ASN A 1 89 ? 3.255 1.797 11.064 1.00 92.75 89 ASN A C 1
ATOM 733 O O . ASN A 1 89 ? 4.366 2.212 10.726 1.00 92.75 89 ASN A O 1
ATOM 737 N N . PRO A 1 90 ? 3.122 0.677 11.798 1.00 91.12 90 PRO A N 1
ATOM 738 C CA . PRO A 1 90 ? 4.257 -0.166 12.148 1.00 91.12 90 PRO A CA 1
ATOM 739 C C . PRO A 1 90 ? 4.918 -0.788 10.908 1.00 91.12 90 PRO A C 1
ATOM 741 O O . PRO A 1 90 ? 4.253 -1.001 9.887 1.00 91.12 90 PRO A O 1
ATOM 744 N N . PRO A 1 91 ? 6.211 -1.146 10.992 1.00 89.25 91 PRO A N 1
ATOM 745 C CA . PRO A 1 91 ? 6.850 -1.963 9.968 1.00 89.25 91 PRO A CA 1
ATOM 746 C C . PRO A 1 91 ? 6.177 -3.339 9.877 1.00 89.25 91 PRO A C 1
ATOM 748 O O . PRO A 1 91 ? 5.788 -3.926 10.891 1.00 89.25 91 PRO A O 1
ATOM 751 N N . TYR A 1 92 ? 6.032 -3.856 8.658 1.00 90.00 92 TYR A N 1
ATOM 752 C CA . TYR A 1 92 ? 5.575 -5.224 8.421 1.00 90.00 92 TYR A CA 1
ATOM 753 C C . TYR A 1 92 ? 6.743 -6.188 8.249 1.00 90.00 92 TYR A C 1
ATOM 755 O O . TYR A 1 92 ? 7.727 -5.871 7.584 1.00 90.00 92 TYR A O 1
ATOM 763 N N . SER A 1 93 ? 6.592 -7.391 8.799 1.00 89.31 93 SER A N 1
ATOM 764 C CA . SER A 1 93 ? 7.458 -8.519 8.488 1.00 89.31 93 SER A CA 1
ATOM 765 C C . SER A 1 93 ? 6.690 -9.833 8.618 1.00 89.31 93 SER A C 1
ATOM 767 O O . SER A 1 93 ? 6.043 -10.079 9.635 1.00 89.31 93 SER A O 1
ATOM 769 N N . ALA A 1 94 ? 6.795 -10.688 7.605 1.00 88.62 94 ALA A N 1
ATOM 770 C CA . ALA A 1 94 ? 6.246 -12.038 7.569 1.00 88.62 94 ALA A CA 1
ATOM 771 C C . ALA A 1 94 ? 6.870 -12.947 8.642 1.00 88.62 94 ALA A C 1
ATOM 773 O O . ALA A 1 94 ? 6.234 -13.899 9.081 1.00 88.62 94 ALA A O 1
ATOM 774 N N . ASN A 1 95 ? 8.071 -12.607 9.125 1.00 90.56 95 ASN A N 1
ATOM 775 C CA . ASN A 1 95 ? 8.750 -13.334 10.201 1.00 90.56 95 ASN A CA 1
ATOM 776 C C . ASN A 1 95 ? 8.125 -13.058 11.578 1.00 90.56 95 ASN A C 1
ATOM 778 O O . ASN A 1 95 ? 8.407 -13.756 12.550 1.00 90.56 95 ASN A O 1
ATOM 782 N N . VAL A 1 96 ? 7.288 -12.023 11.695 1.00 90.31 96 VAL A N 1
ATOM 783 C CA . VAL A 1 96 ? 6.632 -11.676 12.955 1.00 90.31 96 VAL A CA 1
ATOM 784 C C . VAL A 1 96 ? 5.347 -12.490 13.080 1.00 90.31 96 VAL A C 1
ATOM 786 O O . VAL A 1 96 ? 4.303 -12.132 12.541 1.00 90.31 96 VAL A O 1
ATOM 789 N N . ALA A 1 97 ? 5.409 -13.571 13.859 1.00 92.06 97 ALA A N 1
ATOM 790 C CA . ALA A 1 97 ? 4.249 -14.421 14.141 1.00 92.06 97 ALA A CA 1
ATOM 791 C C . ALA A 1 97 ? 3.147 -13.690 14.933 1.00 92.06 97 ALA A C 1
ATOM 793 O O . ALA A 1 97 ? 1.965 -14.037 14.874 1.00 92.06 97 ALA A O 1
ATOM 794 N N . THR A 1 98 ? 3.514 -12.664 15.706 1.00 92.62 98 THR A N 1
ATOM 795 C CA . THR A 1 98 ? 2.542 -11.919 16.505 1.00 92.62 98 THR A CA 1
ATOM 796 C C . THR A 1 98 ? 1.703 -10.987 15.642 1.00 92.62 98 THR A C 1
ATOM 798 O O . THR A 1 98 ? 2.206 -10.151 14.899 1.00 92.62 98 THR A O 1
ATOM 801 N N . ASN A 1 99 ? 0.382 -11.051 15.813 1.00 91.50 99 ASN A N 1
ATOM 802 C CA . ASN A 1 99 ? -0.520 -10.077 15.208 1.00 91.50 99 ASN A CA 1
ATOM 803 C C . ASN A 1 99 ? -0.425 -8.732 15.955 1.00 91.50 99 ASN A C 1
ATOM 805 O O . ASN A 1 99 ? -1.232 -8.433 16.840 1.00 91.50 99 ASN A O 1
ATOM 809 N N . VAL A 1 100 ? 0.597 -7.945 15.605 1.00 93.00 100 VAL A N 1
ATOM 810 C CA . VAL A 1 100 ? 0.912 -6.639 16.206 1.00 93.00 100 VAL A CA 1
ATOM 811 C C . VAL A 1 100 ? -0.303 -5.721 16.181 1.00 93.00 100 VAL A C 1
ATOM 813 O O . VAL A 1 100 ? -0.635 -5.124 17.200 1.00 93.00 100 VAL A O 1
ATOM 816 N N . GLY A 1 101 ? -1.020 -5.662 15.056 1.00 92.94 101 GLY A N 1
ATOM 817 C CA . GLY A 1 101 ? -2.187 -4.801 14.921 1.00 92.94 101 GLY A CA 1
ATOM 818 C C . GLY A 1 101 ? -3.310 -5.158 15.896 1.00 92.94 101 GLY A C 1
ATOM 819 O O . GLY A 1 101 ? -3.828 -4.288 16.595 1.00 92.94 101 GLY A O 1
ATOM 820 N N . LYS A 1 102 ? -3.644 -6.450 16.018 1.00 93.69 102 LYS A N 1
ATOM 821 C CA . LYS A 1 102 ? -4.641 -6.928 16.990 1.00 93.69 102 LYS A CA 1
ATOM 822 C C . LYS A 1 102 ? -4.203 -6.634 18.425 1.00 93.69 102 LYS A C 1
ATOM 824 O O . LYS A 1 102 ? -5.003 -6.131 19.211 1.00 93.69 102 LYS A O 1
ATOM 829 N N . LYS A 1 103 ? -2.940 -6.916 18.767 1.00 95.69 103 LYS A N 1
ATOM 830 C CA . LYS A 1 103 ? -2.400 -6.637 20.108 1.00 95.69 103 LYS A CA 1
ATOM 831 C C . LYS A 1 103 ? -2.460 -5.144 20.435 1.00 95.69 103 LYS A C 1
ATOM 833 O O . LYS A 1 103 ? -2.958 -4.786 21.496 1.00 95.69 103 LYS A O 1
ATOM 838 N N . PHE A 1 104 ? -2.046 -4.283 19.510 1.00 95.94 104 PHE A N 1
ATOM 839 C CA . PHE A 1 104 ? -2.093 -2.832 19.671 1.00 95.94 104 PHE A CA 1
ATOM 840 C C . PHE A 1 104 ? -3.525 -2.313 19.876 1.00 95.94 104 PHE A C 1
ATOM 842 O O . PHE A 1 104 ? -3.786 -1.583 20.829 1.00 95.94 104 PHE A O 1
ATOM 849 N N . LEU A 1 105 ? -4.491 -2.749 19.056 1.00 95.31 105 LEU A N 1
ATOM 850 C CA . LEU A 1 105 ? -5.898 -2.357 19.231 1.00 95.31 105 LEU A CA 1
ATOM 851 C C . LEU A 1 105 ? -6.506 -2.863 20.544 1.00 95.31 105 LEU A C 1
ATOM 853 O O . LEU A 1 105 ? -7.430 -2.236 21.058 1.00 95.31 105 LEU A O 1
ATOM 857 N N . ASN A 1 106 ? -6.028 -3.990 21.076 1.00 96.25 106 ASN A N 1
ATOM 858 C CA . ASN A 1 106 ? -6.437 -4.484 22.391 1.00 96.25 106 ASN A CA 1
ATOM 859 C C . ASN A 1 106 ? -5.838 -3.642 23.521 1.00 96.25 106 ASN A C 1
ATOM 861 O O . ASN A 1 106 ? -6.529 -3.374 24.499 1.00 96.25 106 ASN A O 1
ATOM 865 N N . LEU A 1 107 ? -4.586 -3.199 23.385 1.00 96.12 107 LEU A N 1
ATOM 866 C CA . LEU A 1 107 ? -3.969 -2.274 24.337 1.00 96.12 107 LEU A CA 1
ATOM 867 C C . LEU A 1 107 ? -4.714 -0.942 24.377 1.00 96.12 107 LEU A C 1
ATOM 869 O O . LEU A 1 107 ? -4.964 -0.439 25.464 1.00 96.12 107 LEU A O 1
ATOM 873 N N . LEU A 1 108 ? -5.157 -0.418 23.230 1.00 95.75 108 LEU A N 1
ATOM 874 C CA . LEU A 1 108 ? -5.955 0.811 23.213 1.00 95.75 108 LEU A CA 1
ATOM 875 C C . LEU A 1 108 ? -7.224 0.700 24.061 1.00 95.75 108 LEU A C 1
ATOM 877 O O . LEU A 1 108 ? -7.575 1.646 24.750 1.00 95.75 108 LEU A O 1
ATOM 881 N N . GLU A 1 109 ? -7.915 -0.436 24.040 1.00 94.75 109 GLU A N 1
ATOM 882 C CA . GLU A 1 109 ? -9.109 -0.600 24.876 1.00 94.75 109 GLU A CA 1
ATOM 883 C C . GLU A 1 109 ? -8.793 -0.773 26.355 1.00 94.75 109 GLU A C 1
ATOM 885 O O . GLU A 1 109 ? -9.538 -0.271 27.190 1.00 94.75 109 GLU A O 1
ATOM 890 N N . LYS A 1 110 ? -7.693 -1.461 26.673 1.00 96.31 110 LYS A N 1
ATOM 891 C CA . LYS A 1 110 ? -7.257 -1.669 28.057 1.00 96.31 110 LYS A CA 1
ATOM 892 C C . LYS A 1 110 ? -6.751 -0.378 28.699 1.00 96.31 110 LYS A C 1
ATOM 894 O O . LYS A 1 110 ? -7.107 -0.088 29.831 1.00 96.31 110 LYS A O 1
ATOM 899 N N . CYS A 1 111 ? -5.931 0.388 27.981 1.00 96.62 111 CYS A N 1
ATOM 900 C CA . CYS A 1 111 ? -5.341 1.633 28.472 1.00 96.62 111 CYS A CA 1
ATOM 901 C C . CYS A 1 111 ? -6.326 2.807 28.418 1.00 96.62 111 CYS A C 1
ATOM 903 O O . CYS A 1 111 ? -6.225 3.725 29.223 1.00 96.62 111 CYS A O 1
ATOM 905 N N . PHE A 1 112 ? -7.289 2.777 27.490 1.00 96.62 112 PHE A N 1
ATOM 906 C CA . PHE A 1 112 ? -8.321 3.804 27.347 1.00 96.62 112 PHE A CA 1
ATOM 907 C C . PHE A 1 112 ? -9.721 3.170 27.473 1.00 96.62 112 PHE A C 1
ATOM 909 O O . PHE A 1 112 ? -10.434 3.008 26.474 1.00 96.62 112 PHE A O 1
ATOM 916 N N . PRO A 1 113 ? -10.142 2.787 28.692 1.00 95.81 113 PRO A N 1
ATOM 917 C CA . PRO A 1 113 ? -11.487 2.273 28.930 1.00 95.81 113 PRO A CA 1
ATOM 918 C C . PRO A 1 113 ? -12.557 3.378 28.788 1.00 95.81 113 PRO A C 1
ATOM 920 O O . PRO A 1 113 ? -12.232 4.569 28.670 1.00 95.81 113 PRO A O 1
ATOM 923 N N . PRO A 1 114 ? -13.857 3.020 28.775 1.00 95.00 114 PRO A N 1
ATOM 924 C CA . PRO A 1 114 ? -14.942 3.997 28.863 1.00 95.00 114 PRO A CA 1
ATOM 925 C C . PRO A 1 114 ? -14.761 4.915 30.083 1.00 95.00 114 PRO A C 1
ATOM 927 O O . PRO A 1 114 ? -14.440 4.443 31.166 1.00 95.00 114 PRO A O 1
ATOM 930 N N . GLY A 1 115 ? -14.931 6.226 29.896 1.00 94.56 115 GLY A N 1
ATOM 931 C CA . GLY A 1 115 ? -14.706 7.234 30.943 1.00 94.56 115 GLY A CA 1
ATOM 932 C C . GLY A 1 115 ? -13.291 7.825 30.981 1.00 94.56 115 GLY A C 1
ATOM 933 O O . GLY A 1 115 ? -13.106 8.905 31.534 1.00 94.56 115 GLY A O 1
ATOM 934 N N . HIS A 1 116 ? -12.299 7.206 30.329 1.00 96.94 116 HIS A N 1
ATOM 935 C CA . HIS A 1 116 ? -10.955 7.783 30.247 1.00 96.94 116 HIS A CA 1
ATOM 936 C C . HIS A 1 116 ? -10.950 9.076 29.407 1.00 96.94 116 HIS A C 1
ATOM 938 O O . HIS A 1 116 ? -11.471 9.099 28.289 1.00 96.94 116 HIS A O 1
ATOM 944 N N . GLN A 1 117 ? -10.281 10.131 29.886 1.00 96.56 117 GLN A N 1
ATOM 945 C CA . GLN A 1 117 ? -10.243 11.463 29.251 1.00 96.56 117 GLN A CA 1
ATOM 946 C C . GLN A 1 117 ? -9.849 11.410 27.758 1.00 96.56 117 GLN A C 1
ATOM 948 O O . GLN A 1 117 ? -10.516 11.976 26.893 1.00 96.56 117 GLN A O 1
ATOM 953 N N . LEU A 1 118 ? -8.804 10.643 27.428 1.00 94.88 118 LEU A N 1
ATOM 954 C CA . LEU A 1 118 ? -8.305 10.478 26.053 1.00 94.88 118 LEU A CA 1
ATOM 955 C C . LEU A 1 118 ? -9.109 9.508 25.168 1.00 94.88 118 LEU A C 1
ATOM 957 O O . LEU A 1 118 ? -8.836 9.408 23.969 1.00 94.88 118 LEU A O 1
ATOM 961 N N . ARG A 1 119 ? -10.133 8.819 25.691 1.00 94.94 119 ARG A N 1
ATOM 962 C CA . ARG A 1 119 ? -10.887 7.799 24.939 1.00 94.94 119 ARG A CA 1
ATOM 963 C C . ARG A 1 119 ? -11.596 8.360 23.709 1.00 94.94 119 ARG A C 1
ATOM 965 O O . ARG A 1 119 ? -11.827 7.631 22.743 1.00 94.94 119 ARG A O 1
ATOM 972 N N . LYS A 1 120 ? -11.940 9.651 23.712 1.00 90.62 120 LYS A N 1
ATOM 973 C CA . LYS A 1 120 ? -12.543 10.342 22.559 1.00 90.62 120 LYS A CA 1
ATOM 974 C C . LYS A 1 120 ? -11.601 10.373 21.347 1.00 90.62 120 LYS A C 1
ATOM 976 O O . LYS A 1 120 ? -12.079 10.318 20.217 1.00 90.62 120 LYS A O 1
ATOM 981 N N . ILE A 1 121 ? -10.289 10.408 21.592 1.00 92.75 121 ILE A N 1
ATOM 982 C CA . ILE A 1 121 ? -9.235 10.528 20.574 1.00 92.75 121 ILE A CA 1
ATOM 983 C C . ILE A 1 121 ? -8.588 9.171 20.289 1.00 92.75 121 ILE A C 1
ATOM 985 O O . ILE A 1 121 ? -8.409 8.818 19.127 1.00 92.75 121 ILE A O 1
ATOM 989 N N . LEU A 1 122 ? -8.271 8.388 21.321 1.00 94.31 122 LEU A N 1
ATOM 990 C CA . LEU A 1 122 ? -7.569 7.109 21.206 1.00 94.31 122 LEU A CA 1
ATOM 991 C C . LEU A 1 122 ? -8.544 5.952 21.427 1.00 94.31 122 LEU A C 1
ATOM 993 O O . LEU A 1 122 ? -8.831 5.550 22.552 1.00 94.31 122 LEU A O 1
ATOM 997 N N . ASN A 1 123 ? -9.104 5.440 20.331 1.00 93.88 123 ASN A N 1
ATOM 998 C CA . ASN A 1 123 ? -9.988 4.279 20.340 1.00 93.88 123 ASN A CA 1
ATOM 999 C C . ASN A 1 123 ? -10.004 3.545 18.997 1.00 93.88 123 ASN A C 1
ATOM 1001 O O . ASN A 1 123 ? -9.511 4.052 17.996 1.00 93.88 123 ASN A O 1
ATOM 1005 N N . ARG A 1 124 ? -10.647 2.371 18.936 1.00 93.44 124 ARG A N 1
ATOM 1006 C CA . ARG A 1 124 ? -10.744 1.561 17.703 1.00 93.44 124 ARG A CA 1
ATOM 1007 C C . ARG A 1 124 ? -11.468 2.251 16.529 1.00 93.44 124 ARG A C 1
ATOM 1009 O O . ARG A 1 124 ? -11.279 1.879 15.365 1.00 93.44 124 ARG A O 1
ATOM 1016 N N . ASN A 1 125 ? -12.301 3.255 16.801 1.00 91.88 125 ASN A N 1
ATOM 1017 C CA . ASN A 1 125 ? -13.015 4.005 15.766 1.00 91.88 125 ASN A CA 1
ATOM 1018 C C . ASN A 1 125 ? -12.164 5.132 15.170 1.00 91.88 125 ASN A C 1
ATOM 1020 O O . ASN A 1 125 ? -12.355 5.453 13.997 1.00 91.88 125 ASN A O 1
ATOM 1024 N N . THR A 1 126 ? -11.250 5.712 15.949 1.00 93.94 126 THR A N 1
ATOM 1025 C CA . THR A 1 126 ? -10.401 6.852 15.562 1.00 93.94 126 THR A CA 1
ATOM 1026 C C . THR A 1 126 ? -8.974 6.449 15.214 1.00 93.94 126 THR A C 1
ATOM 1028 O O . THR A 1 126 ? -8.344 7.126 14.415 1.00 93.94 126 THR A O 1
ATOM 1031 N N . VAL A 1 127 ? -8.464 5.336 15.739 1.00 95.31 127 VAL A N 1
ATOM 1032 C CA . VAL A 1 127 ? -7.137 4.819 15.398 1.00 95.31 127 VAL A CA 1
ATOM 1033 C C . VAL A 1 127 ? -7.270 3.703 14.371 1.00 95.31 127 VAL A C 1
ATOM 1035 O O . VAL A 1 127 ? -8.035 2.752 14.556 1.00 95.31 127 VAL A O 1
ATOM 1038 N N . LYS A 1 128 ? -6.531 3.822 13.268 1.00 94.06 128 LYS A N 1
ATOM 1039 C CA . LYS A 1 128 ? -6.444 2.813 12.208 1.00 94.06 128 LYS A CA 1
ATOM 1040 C C . LYS A 1 128 ? -5.011 2.343 12.057 1.00 94.06 128 LYS A C 1
ATOM 1042 O O . LYS A 1 128 ? -4.076 3.057 12.402 1.00 94.06 128 LYS A O 1
ATOM 1047 N N . ILE A 1 129 ? -4.859 1.120 11.566 1.00 92.69 129 ILE A N 1
ATOM 1048 C CA . ILE A 1 129 ? -3.552 0.507 11.368 1.00 92.69 129 ILE A CA 1
ATOM 1049 C C . ILE A 1 129 ? -3.322 0.358 9.877 1.00 92.69 129 ILE A C 1
ATOM 1051 O O . ILE A 1 129 ? -4.136 -0.240 9.170 1.00 92.69 129 ILE A O 1
ATOM 1055 N N . SER A 1 130 ? -2.198 0.887 9.430 1.00 90.62 130 SER A N 1
ATOM 1056 C CA . SER A 1 130 ? -1.575 0.537 8.163 1.00 90.62 130 SER A CA 1
ATOM 1057 C C . SER A 1 130 ? -0.238 -0.123 8.462 1.00 90.62 130 SER A C 1
ATOM 1059 O O . SER A 1 130 ? 0.212 -0.142 9.600 1.00 90.62 130 SER A O 1
ATOM 1061 N N . TYR A 1 131 ? 0.393 -0.696 7.454 1.00 90.06 131 TYR A N 1
ATOM 1062 C CA . TYR A 1 131 ? 1.714 -1.271 7.613 1.00 90.06 131 TYR A CA 1
ATOM 1063 C C . TYR A 1 131 ? 2.668 -0.596 6.642 1.00 90.06 131 TYR A C 1
ATOM 1065 O O . TYR A 1 131 ? 2.346 -0.449 5.460 1.00 90.06 131 TYR A O 1
ATOM 1073 N N . SER A 1 132 ? 3.846 -0.228 7.137 1.00 84.06 132 SER A N 1
ATOM 1074 C CA . SER A 1 132 ? 4.937 0.220 6.287 1.00 84.06 132 SER A CA 1
ATOM 1075 C C . SER A 1 132 ? 5.580 -0.997 5.628 1.00 84.06 132 SER A C 1
ATOM 1077 O O . SER A 1 132 ? 5.868 -1.995 6.295 1.00 84.06 132 SER A O 1
ATOM 1079 N N . CYS A 1 133 ? 5.774 -0.927 4.315 1.00 80.88 133 CYS A N 1
ATOM 1080 C CA . CYS A 1 133 ? 6.472 -1.961 3.559 1.00 80.88 133 CYS A CA 1
ATOM 1081 C C . CYS A 1 133 ? 7.962 -1.618 3.533 1.00 80.88 133 CYS A C 1
ATOM 1083 O O . CYS A 1 133 ? 8.327 -0.465 3.296 1.00 80.88 133 CYS A O 1
ATOM 1085 N N . MET A 1 134 ? 8.824 -2.605 3.774 1.00 73.56 134 MET A N 1
ATOM 1086 C CA . MET A 1 134 ? 10.261 -2.407 3.606 1.00 73.56 134 MET A CA 1
ATOM 1087 C C . MET A 1 134 ? 10.602 -2.261 2.114 1.00 73.56 134 MET A C 1
ATOM 1089 O O . MET A 1 134 ? 9.962 -2.909 1.280 1.00 73.56 134 MET A O 1
ATOM 1093 N N . PRO A 1 135 ? 11.593 -1.426 1.755 1.00 68.44 135 PRO A N 1
ATOM 1094 C CA . PRO A 1 135 ? 12.056 -1.329 0.377 1.00 68.44 135 PRO A CA 1
ATOM 1095 C C . PRO A 1 135 ? 12.595 -2.678 -0.114 1.00 68.44 135 PRO A C 1
ATOM 1097 O O . PRO A 1 135 ? 13.143 -3.467 0.657 1.00 68.44 135 PRO A O 1
ATOM 1100 N N . ASN A 1 136 ? 12.458 -2.936 -1.416 1.00 73.25 136 ASN A N 1
ATOM 1101 C CA . ASN A 1 136 ? 13.036 -4.127 -2.039 1.00 73.25 136 ASN A CA 1
ATOM 1102 C C . ASN A 1 136 ? 14.570 -4.095 -1.885 1.00 73.25 136 ASN A C 1
ATOM 1104 O O . ASN A 1 136 ? 15.186 -3.059 -2.134 1.00 73.25 136 ASN A O 1
ATOM 1108 N N . VAL A 1 137 ? 15.191 -5.231 -1.550 1.00 79.31 137 VAL A N 1
ATOM 1109 C CA . VAL A 1 137 ? 16.653 -5.406 -1.464 1.00 79.31 137 VAL A CA 1
ATOM 1110 C C . VAL A 1 137 ? 17.371 -4.850 -2.697 1.00 79.31 137 VAL A C 1
ATOM 1112 O O . VAL A 1 137 ? 18.365 -4.143 -2.560 1.00 79.31 137 VAL A O 1
ATOM 1115 N N . HIS A 1 138 ? 16.830 -5.062 -3.900 1.00 80.31 138 HIS A N 1
ATOM 1116 C CA . HIS A 1 138 ? 17.396 -4.491 -5.125 1.00 80.31 138 HIS A CA 1
ATOM 1117 C C . HIS A 1 138 ? 17.465 -2.953 -5.089 1.00 80.31 138 HIS A C 1
ATOM 1119 O O . HIS A 1 138 ? 18.457 -2.359 -5.514 1.00 80.31 138 HIS A O 1
ATOM 1125 N N . GLN A 1 139 ? 16.432 -2.291 -4.560 1.00 80.31 139 GLN A N 1
ATOM 1126 C CA . GLN A 1 139 ? 16.417 -0.834 -4.413 1.00 80.31 139 GLN A CA 1
ATOM 1127 C C . GLN A 1 139 ? 17.415 -0.368 -3.355 1.00 80.31 139 GLN A C 1
ATOM 1129 O O . GLN A 1 139 ? 18.071 0.649 -3.569 1.00 80.31 139 GLN A O 1
ATOM 1134 N N . ILE A 1 140 ? 17.560 -1.120 -2.258 1.00 86.62 140 ILE A N 1
ATOM 1135 C CA . ILE A 1 140 ? 18.557 -0.841 -1.215 1.00 86.62 140 ILE A CA 1
ATOM 1136 C C . ILE A 1 140 ? 19.962 -0.870 -1.830 1.00 86.62 140 ILE A C 1
ATOM 1138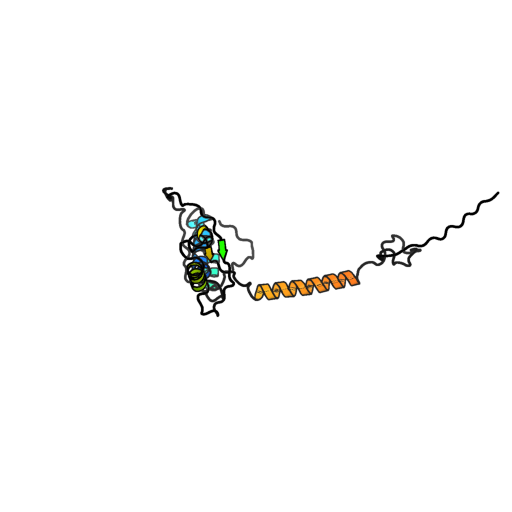 O O . ILE A 1 140 ? 20.682 0.125 -1.749 1.00 86.62 140 ILE A O 1
ATOM 1142 N N . ILE A 1 141 ? 20.310 -1.958 -2.527 1.00 90.69 141 ILE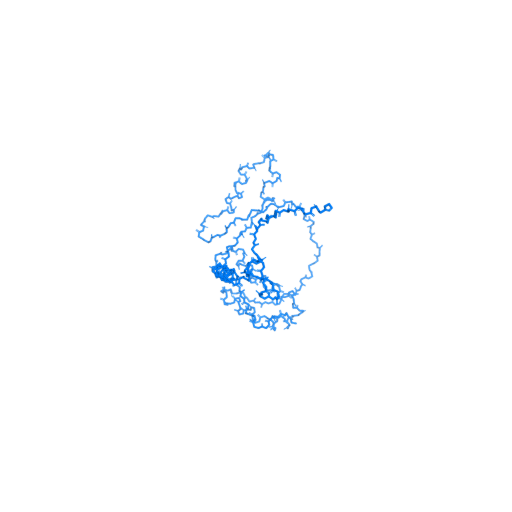 A N 1
ATOM 1143 C CA . ILE A 1 141 ? 21.609 -2.125 -3.199 1.00 90.69 141 ILE A CA 1
ATOM 1144 C C . ILE A 1 141 ? 21.829 -1.018 -4.232 1.00 90.69 141 ILE A C 1
ATOM 1146 O O . ILE A 1 141 ? 22.859 -0.351 -4.233 1.00 90.69 141 ILE A O 1
ATOM 1150 N N . THR A 1 142 ? 20.840 -0.763 -5.090 1.00 89.94 142 THR A N 1
ATOM 1151 C CA . THR A 1 142 ? 20.952 0.265 -6.134 1.00 89.94 142 THR A 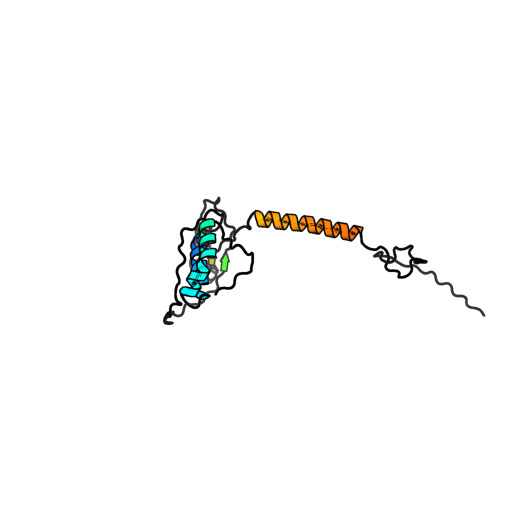CA 1
ATOM 1152 C C . THR A 1 142 ? 21.155 1.657 -5.541 1.00 89.94 142 THR A C 1
ATOM 1154 O O . THR A 1 142 ? 21.949 2.441 -6.060 1.00 89.94 142 THR A O 1
ATOM 1157 N N . SER A 1 143 ? 20.438 1.989 -4.465 1.00 90.56 143 SER A N 1
ATOM 1158 C CA . SER A 1 143 ? 20.581 3.273 -3.776 1.00 90.56 143 SER A CA 1
ATOM 1159 C C . SER A 1 143 ? 21.964 3.415 -3.149 1.00 90.56 143 SER A C 1
ATOM 1161 O O . SER A 1 143 ? 22.590 4.467 -3.275 1.00 90.56 143 SER A O 1
ATOM 1163 N N . HIS A 1 144 ? 22.456 2.349 -2.520 1.00 93.44 144 HIS A N 1
ATOM 1164 C CA . HIS A 1 144 ? 23.786 2.311 -1.932 1.00 93.44 144 HIS A CA 1
ATOM 1165 C C . HIS A 1 144 ? 24.880 2.500 -2.993 1.00 93.44 144 HIS A C 1
ATOM 1167 O O . HIS A 1 144 ? 25.682 3.426 -2.886 1.00 93.44 144 HIS A O 1
ATOM 1173 N N . ASN A 1 145 ? 24.833 1.728 -4.083 1.00 95.12 145 ASN A N 1
ATOM 1174 C CA . ASN A 1 145 ? 25.792 1.830 -5.187 1.00 95.12 145 ASN A CA 1
ATOM 1175 C C . ASN A 1 145 ? 25.774 3.225 -5.823 1.00 95.12 145 ASN A C 1
ATOM 1177 O O . ASN A 1 145 ? 26.821 3.808 -6.091 1.00 95.12 145 ASN A O 1
ATOM 1181 N N . LYS A 1 146 ? 24.586 3.817 -6.010 1.00 95.06 146 LYS A N 1
ATOM 1182 C CA . LYS A 1 146 ? 24.468 5.204 -6.484 1.00 95.06 146 LYS A CA 1
ATOM 1183 C C . LYS A 1 146 ? 25.148 6.196 -5.545 1.00 95.06 146 LYS A C 1
ATOM 1185 O O . LYS A 1 146 ? 25.712 7.173 -6.031 1.00 95.06 146 LYS A O 1
ATOM 1190 N N . SER A 1 147 ? 25.071 5.981 -4.234 1.00 94.81 147 SER A N 1
ATOM 1191 C CA . SER A 1 147 ? 25.734 6.837 -3.251 1.00 94.81 147 SER A CA 1
ATOM 1192 C C . SER A 1 147 ? 27.255 6.738 -3.355 1.00 94.81 147 SER A C 1
ATOM 1194 O O . SER A 1 147 ? 27.911 7.774 -3.424 1.00 94.81 147 SER A O 1
ATOM 1196 N N . ILE A 1 148 ? 27.803 5.521 -3.443 1.00 94.50 148 ILE A N 1
ATOM 1197 C CA . ILE A 1 148 ? 29.250 5.285 -3.608 1.00 94.50 148 ILE A CA 1
ATOM 1198 C C . ILE A 1 148 ? 29.765 5.983 -4.871 1.00 94.50 148 ILE A C 1
ATOM 1200 O O . ILE A 1 148 ? 30.649 6.832 -4.794 1.00 94.50 148 ILE A O 1
ATOM 1204 N N . LEU A 1 149 ? 29.121 5.740 -6.016 1.00 94.00 149 LEU A N 1
ATOM 1205 C CA . LEU A 1 149 ? 29.514 6.343 -7.294 1.00 94.00 149 LEU A CA 1
ATOM 1206 C C . LEU A 1 149 ? 29.419 7.880 -7.290 1.00 94.00 149 LEU A C 1
ATOM 1208 O O . LEU A 1 149 ? 30.143 8.564 -8.012 1.00 94.00 149 LEU A O 1
ATOM 1212 N N . ARG A 1 150 ? 28.495 8.461 -6.512 1.00 92.31 150 ARG A N 1
ATOM 1213 C CA . ARG A 1 150 ? 28.397 9.922 -6.343 1.00 92.31 150 ARG A CA 1
ATOM 1214 C C . ARG A 1 150 ? 29.516 10.472 -5.467 1.00 92.31 150 ARG A C 1
ATOM 1216 O O . ARG A 1 150 ? 29.997 11.568 -5.753 1.00 92.31 150 ARG A O 1
ATOM 1223 N N . ALA A 1 151 ? 29.909 9.743 -4.426 1.00 88.25 151 ALA A N 1
ATOM 1224 C CA . ALA A 1 151 ? 31.023 10.125 -3.568 1.00 88.25 151 ALA A CA 1
ATOM 1225 C C . ALA A 1 151 ? 32.338 10.125 -4.361 1.00 88.25 151 ALA A C 1
ATOM 1227 O O . ALA A 1 151 ? 33.053 11.121 -4.328 1.00 88.25 151 ALA A O 1
ATOM 1228 N N . GLU A 1 152 ? 32.583 9.090 -5.170 1.00 86.62 152 GLU A N 1
ATOM 1229 C CA . GLU A 1 152 ? 33.740 9.015 -6.076 1.00 86.62 152 GLU A CA 1
ATOM 1230 C C . GLU A 1 152 ? 33.766 10.184 -7.063 1.00 86.62 152 GLU A C 1
ATOM 1232 O O . GLU A 1 152 ? 34.739 10.928 -7.116 1.00 86.62 152 GLU A O 1
ATOM 1237 N N . LYS A 1 153 ? 32.652 10.453 -7.759 1.00 84.56 153 LYS A N 1
ATOM 1238 C CA . LYS A 1 153 ? 32.560 11.603 -8.678 1.00 84.56 153 LYS A CA 1
ATOM 1239 C C . LYS A 1 153 ? 32.790 12.946 -7.989 1.00 84.56 153 LYS A C 1
ATOM 1241 O O . LYS A 1 153 ? 33.317 13.868 -8.608 1.00 84.56 153 LYS A O 1
ATOM 1246 N N . THR A 1 154 ? 32.352 13.086 -6.740 1.00 81.38 154 THR A N 1
ATOM 1247 C CA . THR A 1 154 ? 32.596 14.299 -5.948 1.00 81.38 154 THR A CA 1
ATOM 1248 C C . THR A 1 154 ? 34.074 14.412 -5.578 1.00 81.38 154 THR A C 1
ATOM 1250 O O . THR A 1 154 ? 34.640 15.492 -5.721 1.00 81.38 154 THR A O 1
ATOM 1253 N N . ALA A 1 155 ? 34.715 13.310 -5.182 1.00 76.44 155 ALA A N 1
ATOM 1254 C CA . ALA A 1 155 ? 36.145 13.267 -4.890 1.00 76.44 155 ALA A CA 1
ATOM 1255 C C . ALA A 1 155 ? 37.000 13.555 -6.135 1.00 76.44 155 ALA A C 1
ATOM 1257 O O . ALA A 1 155 ? 37.935 14.345 -6.065 1.00 76.44 155 ALA A O 1
ATOM 1258 N N . ASP A 1 156 ? 36.644 13.007 -7.297 1.00 72.81 156 ASP A N 1
ATOM 1259 C CA . ASP A 1 156 ? 37.341 13.285 -8.556 1.00 72.81 156 ASP A CA 1
ATOM 1260 C C . ASP A 1 156 ? 37.139 14.728 -9.026 1.00 72.81 156 ASP A C 1
ATOM 1262 O O . ASP A 1 156 ? 38.061 15.349 -9.554 1.00 72.81 156 ASP A O 1
ATOM 1266 N N . ARG A 1 157 ? 35.954 15.310 -8.795 1.00 68.75 157 ARG A N 1
ATOM 1267 C CA . ARG A 1 157 ? 35.735 16.747 -9.010 1.00 68.75 157 ARG A CA 1
ATOM 1268 C C . ARG A 1 157 ? 36.574 17.597 -8.067 1.00 68.75 157 ARG A C 1
ATOM 1270 O O . ARG A 1 157 ? 37.108 18.592 -8.531 1.00 68.75 157 ARG A O 1
ATOM 1277 N N . ALA A 1 158 ? 36.711 17.205 -6.801 1.00 66.38 158 ALA A N 1
ATOM 1278 C CA . ALA A 1 158 ? 37.564 17.887 -5.827 1.00 66.38 158 ALA A CA 1
ATOM 1279 C C . ALA A 1 158 ? 39.064 17.756 -6.153 1.00 66.38 158 ALA A C 1
ATOM 1281 O O . ALA A 1 158 ? 39.824 18.672 -5.881 1.00 66.38 158 ALA A O 1
ATOM 1282 N N . ARG A 1 159 ? 39.503 16.657 -6.782 1.00 66.69 159 ARG A N 1
ATOM 1283 C CA . ARG A 1 159 ? 40.879 16.524 -7.300 1.00 66.69 159 ARG A CA 1
ATOM 1284 C C . ARG A 1 159 ? 41.129 17.368 -8.552 1.00 66.69 159 ARG A C 1
ATOM 1286 O O . ARG A 1 159 ? 42.239 17.839 -8.749 1.00 66.69 159 ARG A O 1
ATOM 1293 N N . ASN A 1 160 ? 40.102 17.564 -9.380 1.00 65.62 160 ASN A N 1
ATOM 1294 C CA . ASN A 1 160 ? 40.170 18.333 -10.627 1.00 65.62 160 ASN A CA 1
ATOM 1295 C C . ASN A 1 160 ? 39.644 19.775 -10.494 1.00 65.62 160 ASN A C 1
ATOM 1297 O O . ASN A 1 160 ? 39.370 20.428 -11.507 1.00 65.62 160 ASN A O 1
ATOM 1301 N N . THR A 1 161 ? 39.455 20.293 -9.276 1.00 70.56 161 THR A N 1
ATOM 1302 C CA . THR A 1 161 ? 39.100 21.704 -9.095 1.00 70.56 161 THR A CA 1
ATOM 1303 C C . THR A 1 161 ? 40.257 22.576 -9.554 1.00 70.56 161 THR A C 1
ATOM 1305 O O . THR A 1 161 ? 41.384 22.416 -9.090 1.00 70.56 161 THR A O 1
ATOM 1308 N N . ARG A 1 162 ? 39.973 23.521 -10.456 1.00 75.69 162 ARG A N 1
ATOM 1309 C CA . ARG A 1 162 ? 40.948 24.533 -10.867 1.00 75.69 162 ARG A CA 1
ATOM 1310 C C . ARG A 1 162 ? 41.410 25.313 -9.635 1.00 75.69 162 ARG A C 1
ATOM 1312 O O . ARG A 1 162 ? 40.573 25.790 -8.875 1.00 75.69 162 ARG A O 1
ATOM 1319 N N . SER A 1 163 ? 42.721 25.470 -9.475 1.00 80.00 163 SER A N 1
ATOM 1320 C CA . SER A 1 163 ? 43.335 26.309 -8.436 1.00 80.00 163 SER A CA 1
ATOM 1321 C C . SER A 1 163 ? 43.350 27.800 -8.814 1.00 80.00 163 SER A C 1
ATOM 1323 O O . SER A 1 163 ? 43.455 28.668 -7.947 1.00 80.00 163 SER A O 1
ATOM 1325 N N . CYS A 1 164 ? 43.181 28.106 -10.107 1.00 82.19 164 CYS A N 1
ATOM 1326 C CA . CYS A 1 164 ? 43.242 29.447 -10.682 1.00 82.19 164 CYS A CA 1
ATOM 1327 C C . CYS A 1 164 ? 42.105 29.695 -11.684 1.00 82.19 164 CYS A C 1
ATOM 1329 O O . CYS A 1 164 ? 41.731 28.798 -12.442 1.00 82.19 164 CYS A O 1
ATOM 1331 N N . ASN A 1 165 ? 41.603 30.931 -11.745 1.00 83.56 165 ASN A N 1
ATOM 1332 C CA . ASN A 1 165 ? 40.701 31.401 -12.808 1.00 83.56 165 ASN A CA 1
ATOM 1333 C C . ASN A 1 165 ? 41.278 32.594 -13.602 1.00 83.56 165 ASN A C 1
ATOM 1335 O O . ASN A 1 165 ? 40.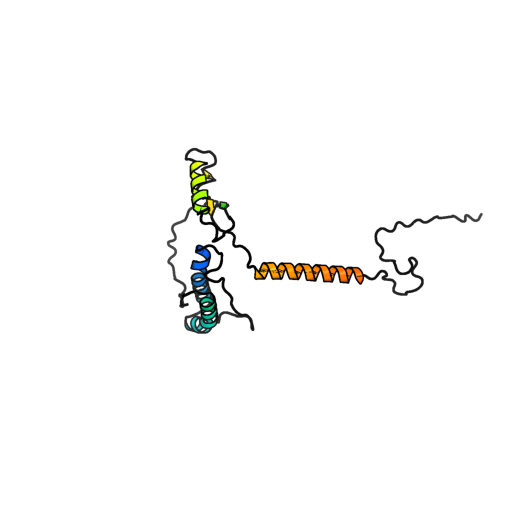534 33.325 -14.257 1.00 83.56 165 ASN A O 1
ATOM 1339 N N . CYS A 1 166 ? 42.589 32.849 -13.517 1.00 81.31 166 CYS A N 1
ATOM 1340 C CA . CYS A 1 166 ? 43.230 33.929 -14.269 1.00 81.31 166 CYS A CA 1
ATOM 1341 C C . CYS A 1 166 ? 43.186 33.640 -15.778 1.00 81.31 166 CYS A C 1
ATOM 1343 O O . CYS A 1 166 ? 43.413 32.519 -16.218 1.00 81.31 166 CYS A O 1
ATOM 1345 N N . ARG A 1 167 ? 42.900 34.667 -16.588 1.00 77.94 167 ARG A N 1
ATOM 1346 C CA . ARG A 1 167 ? 42.819 34.546 -18.058 1.00 77.94 167 ARG A CA 1
ATOM 1347 C C . ARG A 1 167 ? 44.193 34.536 -18.743 1.00 77.94 167 ARG A C 1
ATOM 1349 O O . ARG A 1 167 ? 44.292 34.145 -19.900 1.00 77.94 167 ARG A O 1
ATOM 1356 N N . LYS A 1 168 ? 45.226 35.015 -18.048 1.00 75.25 168 LYS A N 1
ATOM 1357 C CA . LYS A 1 168 ? 46.634 34.956 -18.448 1.00 75.25 168 LYS A CA 1
ATOM 1358 C C . LYS A 1 168 ? 47.398 34.318 -17.292 1.00 75.25 168 LYS A C 1
ATOM 1360 O O . LYS A 1 168 ? 47.235 34.768 -16.159 1.00 75.25 168 LYS A O 1
ATOM 1365 N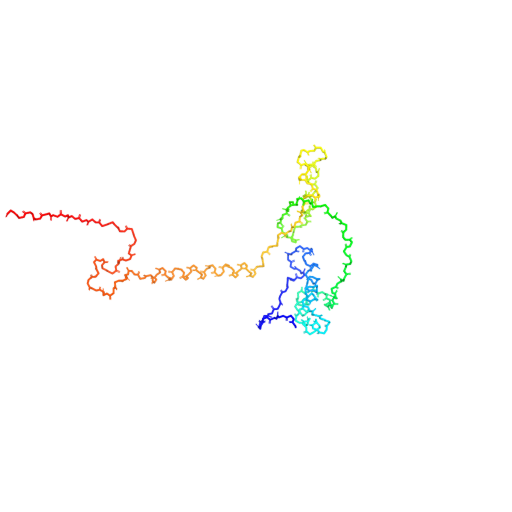 N . ASP A 1 169 ? 48.201 33.301 -17.584 1.00 60.34 169 ASP A N 1
ATOM 1366 C CA . ASP A 1 169 ? 48.876 32.493 -16.560 1.00 60.34 169 ASP A CA 1
ATOM 1367 C C . ASP A 1 169 ? 50.007 33.240 -15.839 1.00 60.34 169 ASP A C 1
ATOM 1369 O O . ASP A 1 169 ? 50.446 32.801 -14.781 1.00 60.34 169 ASP A O 1
ATOM 1373 N N . ASN A 1 170 ? 50.443 34.400 -16.352 1.00 71.81 170 ASN A N 1
ATOM 1374 C CA . ASN A 1 170 ? 51.537 35.161 -15.756 1.00 71.81 170 ASN A CA 1
ATOM 1375 C C . ASN A 1 170 ? 51.320 36.689 -15.774 1.00 71.81 170 ASN A C 1
ATOM 1377 O O . ASN A 1 170 ? 50.924 37.220 -16.818 1.00 71.81 170 ASN A O 1
ATOM 1381 N N . PRO A 1 171 ? 51.648 37.414 -14.681 1.00 75.56 171 PRO A N 1
ATOM 1382 C CA . PRO A 1 171 ? 51.922 36.925 -13.325 1.00 75.56 171 PRO A CA 1
ATOM 1383 C C . PRO A 1 171 ? 50.632 36.873 -12.492 1.00 75.56 171 PRO A C 1
ATOM 1385 O O . PRO A 1 171 ? 50.045 37.905 -12.160 1.00 75.56 171 PRO A O 1
ATOM 1388 N N . CYS A 1 172 ? 50.177 35.666 -12.138 1.00 81.12 172 CYS A N 1
ATOM 1389 C CA . CYS A 1 172 ? 49.167 35.526 -11.091 1.00 81.12 172 CYS A CA 1
ATOM 1390 C C . CYS A 1 172 ? 49.806 35.960 -9.759 1.00 81.12 172 CYS A C 1
ATOM 1392 O O . CYS A 1 172 ? 50.805 35.359 -9.367 1.00 81.12 172 CYS A O 1
ATOM 1394 N N . PRO A 1 173 ? 49.242 36.940 -9.028 1.00 79.62 173 PRO A N 1
ATOM 1395 C CA . PRO A 1 173 ? 49.831 37.430 -7.777 1.00 79.62 173 PRO A CA 1
ATOM 1396 C C . PRO A 1 173 ? 49.842 36.380 -6.654 1.00 79.62 173 PRO A C 1
ATOM 1398 O O . PRO A 1 173 ? 50.428 36.614 -5.606 1.00 79.62 173 PRO A O 1
ATOM 1401 N N . LEU A 1 174 ? 49.180 35.237 -6.870 1.00 82.62 174 LEU A N 1
ATOM 1402 C CA . LEU A 1 174 ? 49.076 34.111 -5.943 1.00 82.62 174 LEU A CA 1
ATOM 1403 C C . LEU A 1 174 ? 49.554 32.798 -6.588 1.00 82.62 174 LEU A C 1
ATOM 1405 O O . LEU A 1 174 ? 49.004 31.743 -6.290 1.00 82.62 174 LEU A O 1
ATOM 1409 N N . GLU A 1 175 ? 50.504 32.861 -7.529 1.00 82.19 175 GLU A N 1
ATOM 1410 C CA . GLU A 1 175 ? 51.183 31.684 -8.111 1.00 82.19 175 GLU A CA 1
ATOM 1411 C C . GLU A 1 175 ? 50.231 30.606 -8.672 1.00 82.19 175 GLU A C 1
ATOM 1413 O O . GLU A 1 175 ? 50.472 29.407 -8.571 1.00 82.19 175 GLU A O 1
ATOM 1418 N N . GLY A 1 176 ? 49.099 31.017 -9.250 1.00 79.50 176 GLY A N 1
ATOM 1419 C CA . GLY A 1 176 ? 48.114 30.072 -9.785 1.00 79.50 176 GLY A CA 1
ATOM 1420 C C . GLY A 1 176 ? 47.195 29.440 -8.730 1.00 79.50 176 GLY A C 1
ATOM 1421 O O . GLY A 1 176 ? 46.542 28.439 -9.019 1.00 79.50 176 GLY A O 1
ATOM 1422 N N . ASN A 1 177 ? 47.095 30.034 -7.538 1.00 84.50 177 ASN A N 1
ATOM 1423 C CA . ASN A 1 177 ? 46.206 29.612 -6.447 1.00 84.50 177 ASN A CA 1
ATOM 1424 C C . ASN A 1 177 ? 45.162 30.683 -6.070 1.00 84.50 177 ASN A C 1
ATOM 1426 O O . ASN A 1 177 ? 44.705 30.752 -4.930 1.00 84.50 177 ASN A O 1
ATOM 1430 N N . CYS A 1 178 ? 44.756 31.541 -7.014 1.00 80.38 178 CYS A N 1
ATOM 1431 C CA . CYS A 1 178 ? 43.857 32.670 -6.734 1.00 80.38 178 CYS A CA 1
ATOM 1432 C C . CYS A 1 178 ? 42.422 32.288 -6.320 1.00 80.38 178 CYS A C 1
ATOM 1434 O O . CYS A 1 178 ? 41.650 33.167 -5.943 1.00 80.38 178 CYS A O 1
ATOM 1436 N N . LEU A 1 179 ? 42.058 31.003 -6.380 1.00 84.62 179 LEU A N 1
ATOM 1437 C CA . LEU A 1 179 ? 40.776 30.486 -5.892 1.00 84.62 179 LEU A CA 1
ATOM 1438 C C . LEU A 1 179 ? 40.850 29.893 -4.474 1.00 84.62 179 LEU A C 1
ATOM 1440 O O . LEU A 1 179 ? 39.878 29.286 -4.023 1.00 84.62 179 LEU A O 1
ATOM 1444 N N . ALA A 1 180 ? 41.972 30.042 -3.761 1.00 82.06 180 ALA A N 1
ATOM 1445 C CA . ALA A 1 180 ? 42.072 29.577 -2.382 1.00 82.06 180 ALA A CA 1
ATOM 1446 C C . ALA A 1 180 ? 41.082 30.320 -1.460 1.00 82.06 180 ALA A C 1
ATOM 1448 O O . ALA A 1 180 ? 40.903 31.537 -1.524 1.00 82.06 180 ALA A O 1
ATOM 1449 N N . SER A 1 181 ? 40.401 29.566 -0.598 1.00 80.94 181 SER A N 1
ATOM 1450 C CA . SER A 1 181 ? 39.406 30.082 0.346 1.00 80.94 181 SER A CA 1
ATOM 1451 C C . SER A 1 181 ? 40.036 30.396 1.704 1.00 80.94 181 SER A C 1
ATOM 1453 O O . SER A 1 181 ? 40.851 29.616 2.186 1.00 80.94 181 SER A O 1
ATOM 1455 N N . GLY A 1 182 ? 39.601 31.476 2.361 1.00 81.00 182 GLY A N 1
ATOM 1456 C CA . GLY A 1 182 ? 40.054 31.824 3.718 1.00 81.00 182 GLY A CA 1
ATOM 1457 C C . GLY A 1 182 ? 41.378 32.595 3.782 1.00 81.00 182 GLY A C 1
ATOM 1458 O O . GLY A 1 182 ? 42.055 32.553 4.804 1.00 81.00 182 GLY A O 1
ATOM 1459 N N . ILE A 1 183 ? 41.757 33.288 2.706 1.00 79.50 183 ILE A N 1
ATOM 1460 C CA . ILE A 1 183 ? 42.977 34.104 2.659 1.00 79.50 183 ILE A CA 1
ATOM 1461 C C . ILE A 1 183 ? 42.751 35.422 3.414 1.00 79.50 183 ILE A C 1
ATOM 1463 O O . ILE A 1 183 ? 41.751 36.105 3.190 1.00 79.50 183 ILE A O 1
ATOM 1467 N N . ILE A 1 184 ? 43.702 35.797 4.272 1.00 79.50 184 ILE A N 1
ATOM 1468 C CA . ILE A 1 184 ? 43.764 37.112 4.919 1.00 79.50 184 ILE A CA 1
ATOM 1469 C C . ILE A 1 184 ? 44.869 37.911 4.230 1.00 79.50 184 ILE A C 1
ATOM 1471 O O . ILE A 1 184 ? 46.028 37.501 4.241 1.00 79.50 184 ILE A O 1
ATOM 1475 N N . TYR A 1 185 ? 44.515 39.043 3.623 1.00 76.62 185 TYR A N 1
ATOM 1476 C CA . TYR A 1 185 ? 45.486 39.941 3.002 1.00 76.62 185 TYR A CA 1
ATOM 1477 C C . TYR A 1 185 ? 45.949 40.988 4.012 1.00 76.62 185 TYR A C 1
ATOM 1479 O O . TYR A 1 185 ? 45.130 41.636 4.663 1.00 76.62 185 TYR A O 1
ATOM 1487 N N . GLN A 1 186 ? 47.262 41.180 4.107 1.00 81.81 186 GLN A N 1
ATOM 1488 C CA . GLN A 1 186 ? 47.874 42.263 4.866 1.00 81.81 186 GLN A CA 1
ATOM 1489 C C . GLN A 1 186 ? 48.559 43.215 3.888 1.00 81.81 186 GLN A C 1
ATOM 1491 O O . GLN A 1 186 ? 49.320 42.782 3.026 1.00 81.81 186 GLN A O 1
ATOM 1496 N N . ALA A 1 187 ? 48.296 44.511 4.028 1.00 79.56 187 ALA A N 1
ATOM 1497 C CA . ALA A 1 187 ? 48.994 45.554 3.291 1.00 79.56 187 ALA A CA 1
ATOM 1498 C C . ALA A 1 187 ? 49.612 46.535 4.286 1.00 79.56 187 ALA A C 1
ATOM 1500 O O . ALA A 1 187 ? 48.963 46.943 5.250 1.00 79.56 187 ALA A O 1
ATOM 1501 N N . LEU A 1 188 ? 50.866 46.907 4.045 1.00 80.50 188 LEU A N 1
ATOM 1502 C CA . LEU A 1 188 ? 51.574 47.924 4.810 1.00 80.50 188 LEU A CA 1
ATOM 1503 C C . LEU A 1 188 ? 51.683 49.158 3.914 1.00 80.50 188 LEU A C 1
ATOM 1505 O O . LEU A 1 188 ? 52.311 49.104 2.860 1.00 80.50 188 LEU A O 1
ATOM 1509 N N . VAL A 1 189 ? 50.996 50.238 4.287 1.00 82.12 189 VAL A N 1
ATOM 1510 C CA . VAL A 1 189 ? 50.919 51.458 3.473 1.00 82.12 189 VAL A CA 1
ATOM 1511 C C . VAL A 1 189 ? 51.882 52.491 4.038 1.00 82.12 189 VAL A C 1
ATOM 1513 O O . VAL A 1 189 ? 51.725 52.936 5.172 1.00 82.12 189 VAL A O 1
ATOM 1516 N N . THR A 1 190 ? 52.858 52.898 3.234 1.00 82.44 190 THR A N 1
ATOM 1517 C CA . THR A 1 190 ? 53.769 54.004 3.544 1.00 82.44 190 THR A CA 1
ATOM 1518 C C . THR A 1 190 ? 53.393 55.216 2.699 1.00 82.44 190 THR A C 1
ATOM 1520 O O . THR A 1 190 ? 53.299 55.106 1.477 1.00 82.44 190 THR A O 1
ATOM 1523 N N . ARG A 1 191 ? 53.173 56.371 3.333 1.00 76.38 191 ARG A N 1
ATOM 1524 C CA . ARG A 1 191 ? 52.973 57.645 2.631 1.00 76.38 191 ARG A CA 1
ATOM 1525 C C . ARG A 1 191 ? 54.319 58.266 2.263 1.00 76.38 191 ARG A C 1
ATOM 1527 O O . ARG A 1 191 ? 55.228 58.283 3.086 1.00 76.38 191 ARG A O 1
ATOM 1534 N N . GLN A 1 192 ? 54.419 58.792 1.047 1.00 73.94 192 GLN A N 1
ATOM 1535 C CA . GLN A 1 192 ? 55.489 59.701 0.640 1.00 73.94 192 GLN A CA 1
ATOM 1536 C C . GLN A 1 192 ? 54.902 61.110 0.593 1.00 73.94 192 GLN A C 1
ATOM 1538 O O . GLN A 1 192 ? 54.389 61.536 -0.438 1.00 73.94 192 GLN A O 1
ATOM 1543 N N . ASP A 1 193 ? 54.925 61.804 1.728 1.00 71.56 193 ASP A N 1
ATOM 1544 C CA . ASP A 1 193 ? 54.549 63.215 1.775 1.00 71.56 193 ASP A CA 1
ATOM 1545 C C . ASP A 1 193 ? 55.783 64.031 1.344 1.00 71.56 193 ASP A C 1
ATOM 1547 O O . ASP A 1 193 ? 56.728 64.205 2.113 1.00 71.56 193 ASP A O 1
ATOM 1551 N N . THR A 1 194 ? 55.824 64.459 0.080 1.00 61.16 194 THR A N 1
ATOM 1552 C CA . THR A 1 194 ? 56.826 65.414 -0.421 1.00 61.16 194 THR A CA 1
ATOM 1553 C C . THR A 1 194 ? 56.379 66.837 -0.086 1.00 61.16 194 THR A C 1
ATOM 1555 O O . THR A 1 194 ? 55.331 67.267 -0.573 1.00 61.16 194 THR A O 1
ATOM 1558 N N . LEU A 1 195 ? 57.162 67.528 0.753 1.00 48.34 195 LEU A N 1
ATOM 1559 C CA . LEU A 1 195 ? 57.130 68.985 0.949 1.00 48.34 195 LEU A CA 1
ATOM 1560 C C . LEU A 1 195 ? 57.635 69.723 -0.296 1.00 48.34 195 LEU A C 1
ATOM 1562 O O . LEU A 1 195 ? 58.579 69.200 -0.933 1.00 48.34 195 LEU A O 1
#

Foldseek 3Di:
DPDDDPPDQDADAALPDFDDNVCSVCVLVVVLVVLLVPAPDQVSSVVVCPSVVVNCVVSVDPDDRGRDHPPPPDPPPDDDDDAAADEDAEATGPPDPDPPVVVVQVVLCVVQPPPRPCCSCRHPVRYDYDYDYDDDPVVVVVVVVVVVVVVVVVVVCVVVDFLADDPDCPPDPVNRRVVDPDDDDDDDDDDDDDD

Secondary structure (DSSP, 8-state):
-----TTPPP----TTSSS-HHHHHHHHHHHHHHHHHH-SSHHHHHHHHHHHHHHHHHTT--PPP---------S----PPP-PPEEE-PBP-TT--S-HHHHHHHHHHHHS-TT-GGGGTSSTTTEEE--BPPPPHHHHHHHHHHHHHHHHHHHHHHHT--S---SS-TT-TTTT-TT-SS-------------

Nearest PDB structures (foldseek):
  6nch-assembly1_B  TM=2.753E-01  e=4.440E+00  Bacillus cereus ATCC 14579
  3q1p-assembly1_B  TM=2.118E-01  e=3.409E+00  Bacillus cereus ATCC 14579
  8hep-assembly1_B  TM=1.708E-01  e=5.412E+00  Acetivibrio thermocellus DSM 1313

Radius of gyration: 32.0 Å; Cα contacts (8 Å, |Δi|>4): 156; chains: 1; bounding box: 85×85×58 Å